Protein AF-A0A4Q3FPB6-F1 (afdb_monomer_lite)

Secondary structure (DSSP, 8-state):
-EE-S--HHHHS-SS-TTT-EEESSTTS-EEE--HHHHHHHHHHHHHHTPPPP--SSPPPTTSHHHHHHHHHHHHHHHHHHHHHHHHHHTT-HHHHHHHIIIIIHHHHHHHHHTT--EEEEEEESSTT-EEEEEEEEE-SS--TTS-SEEEE-TTSTTS-EEEEEETTTTEEEEEETTEEEEEEEEEEE-TT----PPP-PPPPPPPPPPPPPPPPPPP-

Structure (mmCIF, N/CA/C/O backbone):
data_AF-A0A4Q3FPB6-F1
#
_entry.id   AF-A0A4Q3FPB6-F1
#
loop_
_atom_site.group_PDB
_atom_site.id
_atom_site.type_symbol
_atom_site.label_atom_id
_atom_site.label_alt_id
_atom_site.label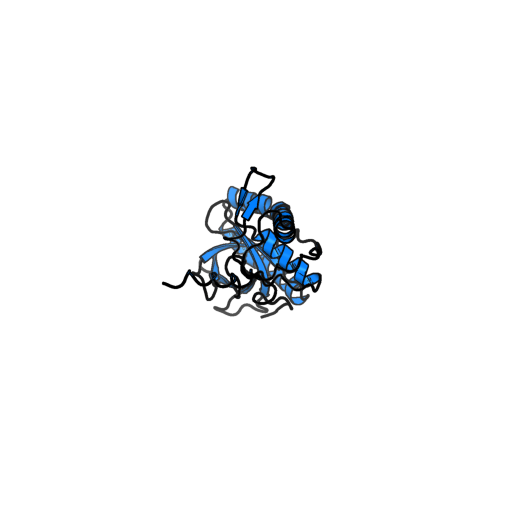_comp_id
_atom_site.label_asym_id
_atom_site.label_entity_id
_atom_site.label_seq_id
_atom_site.pdbx_PDB_ins_code
_atom_site.Cartn_x
_atom_site.Cartn_y
_atom_site.Cartn_z
_atom_site.occupancy
_atom_site.B_iso_or_equiv
_atom_site.auth_seq_id
_atom_site.auth_comp_id
_atom_site.auth_asym_id
_atom_site.auth_atom_id
_atom_site.pdbx_PDB_model_num
ATOM 1 N N . MET A 1 1 ? -11.396 -12.378 11.676 1.00 86.50 1 MET A N 1
ATOM 2 C CA . MET A 1 1 ? -11.387 -11.283 10.680 1.00 86.50 1 MET A CA 1
ATOM 3 C C . MET A 1 1 ? -12.032 -11.774 9.400 1.00 86.50 1 MET A C 1
ATOM 5 O O . MET A 1 1 ? -11.902 -12.952 9.095 1.00 86.50 1 MET A O 1
ATOM 9 N N . LEU A 1 2 ? -12.713 -10.891 8.674 1.00 94.19 2 LEU A N 1
ATOM 10 C CA . LEU A 1 2 ? -13.095 -11.119 7.281 1.00 94.19 2 LEU A CA 1
ATOM 11 C C . LEU A 1 2 ? -11.846 -10.925 6.426 1.00 94.19 2 LEU A C 1
ATOM 13 O O . LEU A 1 2 ? -11.091 -9.989 6.682 1.00 94.19 2 LEU A O 1
ATOM 17 N N . ARG A 1 3 ? -11.616 -11.792 5.443 1.00 96.75 3 ARG A N 1
ATOM 18 C CA . ARG A 1 3 ? -10.377 -11.809 4.664 1.00 96.75 3 ARG A CA 1
ATOM 19 C C . ARG A 1 3 ? -10.669 -12.082 3.196 1.00 96.75 3 ARG A C 1
ATOM 21 O O . ARG A 1 3 ? -11.595 -12.819 2.872 1.00 96.75 3 ARG A O 1
ATOM 28 N N . THR A 1 4 ? -9.850 -11.496 2.337 1.00 97.81 4 THR A N 1
ATOM 29 C CA . THR A 1 4 ? -9.814 -11.788 0.904 1.00 97.81 4 THR A CA 1
ATOM 30 C C . THR A 1 4 ? -8.853 -12.935 0.579 1.00 97.81 4 THR A C 1
ATOM 32 O O . THR A 1 4 ? -8.097 -13.408 1.422 1.00 97.81 4 THR A O 1
ATOM 35 N N . THR A 1 5 ? -8.819 -13.358 -0.677 1.00 97.31 5 THR A N 1
ATOM 36 C CA . THR A 1 5 ? -7.824 -14.302 -1.191 1.00 97.31 5 THR A CA 1
ATOM 37 C C . THR A 1 5 ? -6.449 -13.672 -1.416 1.00 97.31 5 THR A C 1
ATOM 39 O O . THR A 1 5 ? -5.532 -14.389 -1.798 1.00 97.31 5 THR A O 1
ATOM 42 N N . PHE A 1 6 ? -6.288 -12.355 -1.231 1.00 97.69 6 PHE A N 1
ATOM 43 C CA . PHE A 1 6 ? -4.992 -11.695 -1.369 1.00 97.69 6 PHE A CA 1
ATOM 44 C C . PHE A 1 6 ? -4.115 -11.952 -0.140 1.00 97.69 6 PHE A C 1
ATOM 46 O O . PHE A 1 6 ? -4.484 -11.588 0.978 1.00 97.69 6 PHE A O 1
ATOM 53 N N . MET A 1 7 ? -2.937 -12.537 -0.349 1.00 95.62 7 MET A N 1
ATOM 54 C CA . MET A 1 7 ? -1.973 -12.845 0.711 1.00 95.62 7 MET A CA 1
ATOM 55 C C . MET A 1 7 ? -0.733 -11.944 0.606 1.00 95.62 7 MET A C 1
ATOM 57 O O . MET A 1 7 ? 0.076 -12.173 -0.295 1.00 95.62 7 MET A O 1
ATOM 61 N N . PRO A 1 8 ? -0.530 -10.967 1.518 1.00 95.19 8 PRO A N 1
ATOM 62 C CA . PRO A 1 8 ? 0.595 -10.029 1.457 1.00 95.19 8 PRO A CA 1
ATOM 63 C C . PRO A 1 8 ? 1.976 -10.670 1.255 1.00 95.19 8 PRO A C 1
ATOM 65 O O . PRO A 1 8 ? 2.657 -10.256 0.319 1.00 95.19 8 PRO A O 1
ATOM 68 N N . PRO A 1 9 ? 2.371 -11.727 1.996 1.00 94.06 9 PRO A N 1
ATOM 69 C CA . PRO A 1 9 ? 3.711 -12.303 1.849 1.00 94.06 9 PRO A CA 1
ATOM 70 C C . PRO A 1 9 ? 3.944 -13.057 0.530 1.00 94.06 9 PRO A C 1
ATOM 72 O O . PRO A 1 9 ? 5.074 -13.424 0.234 1.00 94.06 9 PRO A O 1
ATOM 75 N N . ILE A 1 10 ? 2.884 -13.347 -0.235 1.00 94.75 10 ILE A N 1
ATOM 76 C CA . ILE A 1 10 ? 2.948 -14.148 -1.473 1.00 94.75 10 ILE A CA 1
ATOM 77 C C . ILE A 1 10 ? 2.646 -13.295 -2.710 1.00 94.75 10 ILE A C 1
ATOM 79 O O . ILE A 1 10 ? 3.171 -13.553 -3.788 1.00 94.75 10 ILE A O 1
ATOM 83 N N . GLN A 1 11 ? 1.736 -12.330 -2.579 1.00 96.44 11 GLN A N 1
ATOM 84 C CA . GLN A 1 11 ? 1.189 -11.548 -3.690 1.00 96.44 11 GLN A CA 1
ATOM 85 C C . GLN A 1 11 ? 1.539 -10.060 -3.604 1.00 96.44 11 GLN A C 1
ATOM 87 O O . GLN A 1 11 ? 1.125 -9.301 -4.478 1.00 96.44 11 GLN A O 1
ATOM 92 N N . GLY A 1 12 ? 2.264 -9.637 -2.565 1.00 97.06 12 GLY A N 1
ATOM 93 C CA . GLY A 1 12 ? 2.947 -8.348 -2.498 1.00 97.06 12 GLY A CA 1
ATOM 94 C C . GLY A 1 12 ? 4.363 -8.437 -3.074 1.00 97.06 12 GLY A C 1
ATOM 95 O O . GLY A 1 12 ? 4.915 -9.526 -3.202 1.00 97.06 12 GLY A O 1
ATOM 96 N N . TYR A 1 13 ? 4.935 -7.296 -3.464 1.00 97.44 13 TYR A N 1
ATOM 97 C CA . TYR A 1 13 ? 6.328 -7.252 -3.918 1.00 97.44 13 TYR A CA 1
ATOM 98 C C . TYR A 1 13 ? 7.294 -7.580 -2.775 1.00 97.44 13 TYR A C 1
ATOM 100 O O . TYR A 1 13 ? 7.027 -7.246 -1.619 1.00 97.44 13 TYR A O 1
ATOM 108 N N . HIS A 1 14 ? 8.421 -8.196 -3.133 1.00 96.25 14 HIS A N 1
ATOM 109 C CA . HIS A 1 14 ? 9.452 -8.675 -2.208 1.00 96.25 14 HIS A CA 1
ATOM 110 C C . HIS A 1 14 ? 10.639 -7.708 -2.048 1.00 96.25 14 HIS A C 1
ATOM 112 O O . HIS A 1 14 ? 11.621 -8.065 -1.404 1.00 96.25 14 HIS A O 1
ATOM 118 N N . PHE A 1 15 ? 10.543 -6.511 -2.632 1.00 96.12 15 PHE A N 1
ATOM 119 C CA . PHE A 1 15 ? 11.492 -5.407 -2.488 1.00 96.12 15 PHE A CA 1
ATOM 120 C C . PHE A 1 15 ? 10.817 -4.220 -1.799 1.00 96.12 15 PHE A C 1
ATOM 122 O O . PHE A 1 15 ? 9.600 -4.037 -1.931 1.00 96.12 15 PHE A O 1
ATOM 129 N N . SER A 1 16 ? 11.605 -3.391 -1.112 1.00 95.62 16 SER A N 1
ATOM 130 C CA . SER A 1 16 ? 11.078 -2.240 -0.387 1.00 95.62 16 SER A CA 1
ATOM 131 C C . SER A 1 16 ? 10.685 -1.099 -1.321 1.00 95.62 16 SER A C 1
ATOM 133 O O . SER A 1 16 ? 11.344 -0.790 -2.318 1.00 95.62 16 SER A O 1
ATOM 135 N N . ASN A 1 17 ? 9.627 -0.387 -0.951 1.00 96.69 17 ASN A N 1
ATOM 136 C CA . ASN A 1 17 ? 9.222 0.859 -1.592 1.00 96.69 17 ASN A CA 1
ATOM 137 C C . ASN A 1 17 ? 10.306 1.952 -1.536 1.00 96.69 17 ASN A C 1
ATOM 139 O O . ASN A 1 17 ? 10.331 2.820 -2.410 1.00 96.69 17 ASN A O 1
ATOM 143 N N . SER A 1 18 ? 11.195 1.909 -0.546 1.00 94.75 18 SER A N 1
ATOM 144 C CA . SER A 1 18 ? 12.312 2.857 -0.451 1.00 94.75 18 SER A CA 1
ATOM 145 C C . SER A 1 18 ? 13.390 2.597 -1.510 1.00 94.75 18 SER A C 1
ATOM 147 O O . SER A 1 18 ? 14.084 3.526 -1.904 1.00 94.75 18 SER A O 1
ATOM 149 N N . ASP A 1 19 ? 13.494 1.366 -2.020 1.00 96.00 19 ASP A N 1
ATOM 150 C CA . ASP A 1 19 ? 14.573 0.969 -2.933 1.00 96.00 19 ASP A CA 1
ATOM 151 C C . ASP A 1 19 ? 14.192 1.142 -4.410 1.00 96.00 19 ASP A C 1
ATOM 153 O O . ASP A 1 19 ? 15.057 1.260 -5.286 1.00 96.00 19 ASP A O 1
ATOM 157 N N . ILE A 1 20 ? 12.890 1.167 -4.721 1.00 97.38 20 ILE A N 1
ATOM 158 C CA . ILE A 1 20 ? 12.421 1.338 -6.096 1.00 97.38 20 ILE A CA 1
ATOM 159 C C . ILE A 1 20 ? 12.524 2.798 -6.552 1.00 97.38 20 ILE A C 1
ATOM 161 O O . ILE A 1 20 ? 11.916 3.716 -5.997 1.00 97.38 20 ILE A O 1
ATOM 165 N N . LYS A 1 21 ? 13.260 2.988 -7.648 1.00 97.38 21 LYS A N 1
ATOM 166 C CA . LYS A 1 21 ? 13.528 4.291 -8.262 1.00 97.38 21 LYS A CA 1
ATOM 167 C C . LYS A 1 21 ? 12.641 4.544 -9.473 1.00 97.38 21 LYS A C 1
ATOM 169 O O . LYS A 1 21 ? 12.185 3.613 -10.138 1.00 97.38 21 LYS A O 1
ATOM 174 N N . TRP A 1 22 ? 12.437 5.810 -9.806 1.00 96.06 22 TRP A N 1
ATOM 175 C CA . TRP A 1 22 ? 11.772 6.237 -11.032 1.00 96.06 22 TRP A CA 1
ATOM 176 C C . TRP A 1 22 ? 12.496 7.410 -11.677 1.00 96.06 22 TRP A C 1
ATOM 178 O O . TRP A 1 22 ? 13.193 8.174 -11.015 1.00 96.06 22 TRP A O 1
ATOM 188 N N . GLU A 1 23 ? 12.289 7.556 -12.981 1.00 94.81 23 GLU A N 1
ATOM 189 C CA . GLU A 1 23 ? 12.823 8.648 -13.785 1.00 94.81 23 GLU A CA 1
ATOM 190 C C . GLU A 1 23 ? 11.831 8.963 -14.911 1.00 94.81 23 GLU A C 1
ATOM 192 O O . GLU A 1 23 ? 11.361 8.057 -15.605 1.00 94.81 23 GLU A O 1
ATOM 197 N N . LEU A 1 24 ? 11.513 10.243 -15.114 1.00 90.25 24 LEU A N 1
ATOM 198 C CA . LEU A 1 24 ? 10.525 10.662 -16.113 1.00 90.25 24 LEU A CA 1
ATOM 199 C C . LEU A 1 24 ? 11.029 10.456 -17.557 1.00 90.25 24 LEU A C 1
ATOM 201 O O . LEU A 1 24 ? 10.345 9.886 -18.405 1.00 90.25 24 LEU A O 1
ATOM 205 N N . HIS A 1 25 ? 12.259 10.878 -17.840 1.00 89.25 25 HIS A N 1
ATOM 206 C CA . HIS A 1 25 ? 12.967 10.719 -19.118 1.00 89.25 25 HIS A CA 1
ATOM 207 C C . HIS A 1 25 ? 14.476 10.617 -18.849 1.00 89.25 25 HIS A C 1
ATOM 209 O O . HIS A 1 25 ? 14.874 11.007 -17.759 1.00 89.25 25 HIS A O 1
ATOM 215 N N . PRO A 1 26 ? 15.311 10.110 -19.776 1.00 91.00 26 PRO A N 1
ATOM 216 C CA . PRO A 1 26 ? 16.736 9.936 -19.502 1.00 91.00 26 PRO A CA 1
ATOM 217 C C . PRO A 1 26 ? 17.385 11.273 -19.123 1.00 91.00 26 PRO A C 1
ATOM 219 O O . PRO A 1 26 ? 17.197 12.266 -19.832 1.00 91.00 26 PRO A O 1
ATOM 222 N N . GLY A 1 27 ? 18.083 11.306 -17.988 1.00 90.25 27 GLY A N 1
ATOM 223 C CA . GLY A 1 27 ? 18.678 12.509 -17.397 1.00 90.25 27 GLY A CA 1
ATOM 224 C C . GLY A 1 27 ? 17.670 13.479 -16.768 1.00 90.25 27 GLY A C 1
ATOM 225 O O . GLY A 1 27 ? 18.011 14.629 -16.503 1.00 90.25 27 GLY A O 1
ATOM 226 N N . GLY A 1 28 ? 16.419 13.059 -16.587 1.00 92.19 28 GLY A N 1
ATOM 227 C CA . GLY A 1 28 ? 15.322 13.902 -16.122 1.00 92.19 28 GLY A CA 1
ATOM 228 C C . GLY A 1 28 ? 15.087 13.868 -14.612 1.00 92.19 28 GLY A C 1
ATOM 229 O O . GLY A 1 28 ? 15.874 13.298 -13.847 1.00 92.19 28 GLY A O 1
ATOM 230 N N . PRO A 1 29 ? 13.960 14.458 -14.164 1.00 95.25 29 PRO A N 1
ATOM 231 C CA . PRO A 1 29 ? 13.500 14.322 -12.791 1.00 95.25 29 PRO A CA 1
ATOM 232 C C . PRO A 1 29 ? 13.390 12.851 -12.394 1.00 95.25 29 PRO A C 1
ATOM 234 O O . PRO A 1 29 ? 12.814 12.037 -13.127 1.00 95.25 29 PRO A O 1
ATOM 237 N N . HIS A 1 30 ? 13.927 12.544 -11.221 1.00 95.56 30 HIS A N 1
ATOM 238 C CA . HIS A 1 30 ? 13.970 11.208 -10.653 1.00 95.56 30 HIS A CA 1
ATOM 239 C C . HIS A 1 30 ? 13.616 11.244 -9.169 1.00 95.56 30 HIS A C 1
ATOM 241 O O . HIS A 1 30 ? 13.611 12.299 -8.531 1.00 95.56 30 HIS A O 1
ATOM 247 N N . GLY A 1 31 ? 13.320 10.074 -8.623 1.00 95.00 31 GLY A N 1
ATOM 248 C CA . GLY A 1 31 ? 13.041 9.906 -7.209 1.00 95.00 31 GLY A CA 1
ATOM 249 C C . GLY A 1 31 ? 12.805 8.449 -6.849 1.00 95.00 31 GLY A C 1
ATOM 250 O O . GLY A 1 31 ? 13.084 7.539 -7.628 1.00 95.00 31 GLY A O 1
ATOM 251 N N . GLU A 1 32 ? 12.257 8.255 -5.660 1.00 96.69 32 GLU A N 1
ATOM 252 C CA . GLU A 1 32 ? 11.967 6.952 -5.057 1.00 96.69 32 GLU A CA 1
ATOM 253 C C . GLU A 1 32 ? 10.508 6.919 -4.574 1.00 96.69 32 GLU A C 1
ATOM 255 O O . GLU A 1 32 ? 9.757 7.878 -4.793 1.00 96.69 32 GLU A O 1
ATOM 260 N N . ASN A 1 33 ? 10.114 5.843 -3.891 1.00 96.06 33 ASN A N 1
ATOM 261 C CA . ASN A 1 33 ? 8.830 5.693 -3.202 1.00 96.06 33 ASN A CA 1
ATOM 262 C C . ASN A 1 33 ? 7.603 5.548 -4.121 1.00 96.06 33 ASN A C 1
ATOM 264 O O . ASN A 1 33 ? 6.708 6.399 -4.149 1.00 96.06 33 ASN A O 1
ATOM 268 N N . LEU A 1 34 ? 7.517 4.418 -4.827 1.00 97.69 34 LEU A N 1
ATOM 269 C CA . LEU A 1 34 ? 6.376 4.049 -5.674 1.00 97.69 34 LEU A CA 1
ATOM 270 C C . LEU A 1 34 ? 5.263 3.247 -4.960 1.00 97.69 34 LEU A C 1
ATOM 272 O O . LEU A 1 34 ? 4.672 2.342 -5.552 1.00 97.69 34 LEU A O 1
ATOM 276 N N . CYS A 1 35 ? 4.921 3.583 -3.713 1.00 97.88 35 CYS A N 1
ATOM 277 C CA . CYS A 1 35 ? 3.986 2.809 -2.883 1.00 97.88 35 CYS A CA 1
ATOM 278 C C . CYS A 1 35 ? 2.601 2.612 -3.525 1.00 97.88 35 CYS A C 1
ATOM 280 O O . CYS A 1 35 ? 2.041 1.517 -3.486 1.00 97.88 35 CYS A O 1
ATOM 282 N N . GLY A 1 36 ? 2.050 3.654 -4.156 1.00 98.00 36 GLY A N 1
ATOM 283 C CA . GLY A 1 36 ? 0.763 3.588 -4.854 1.00 98.00 36 GLY A CA 1
ATOM 284 C C . GLY A 1 36 ? 0.842 2.711 -6.097 1.00 98.00 36 GLY A C 1
ATOM 285 O O . GLY A 1 36 ? -0.064 1.923 -6.365 1.00 98.00 36 GLY A O 1
ATOM 286 N N . GLY A 1 37 ? 1.964 2.786 -6.809 1.00 98.25 37 GLY A N 1
ATOM 287 C CA . GLY A 1 37 ? 2.271 1.943 -7.950 1.00 98.25 37 GLY A CA 1
ATOM 288 C C . GLY A 1 37 ? 2.392 0.476 -7.574 1.00 98.25 37 GLY A C 1
ATOM 289 O O . GLY A 1 37 ? 1.805 -0.373 -8.242 1.00 98.25 37 GLY A O 1
ATOM 290 N N . MET A 1 38 ? 3.097 0.181 -6.481 1.00 98.62 38 MET A N 1
ATOM 291 C CA . MET A 1 38 ? 3.275 -1.175 -5.963 1.00 98.62 38 MET A CA 1
ATOM 292 C C . MET A 1 38 ? 1.941 -1.774 -5.516 1.00 98.62 38 MET A C 1
ATOM 294 O O . MET A 1 38 ? 1.624 -2.891 -5.912 1.00 98.62 38 MET A O 1
ATOM 298 N N . VAL A 1 39 ? 1.114 -1.019 -4.782 1.00 98.62 39 VAL A N 1
ATOM 299 C CA . VAL A 1 39 ? -0.233 -1.453 -4.366 1.00 98.62 39 VAL A CA 1
ATOM 300 C C . VAL A 1 39 ? -1.134 -1.742 -5.565 1.00 98.62 39 VAL A C 1
ATOM 302 O O . VAL A 1 39 ? -1.745 -2.808 -5.638 1.00 98.62 39 VAL A O 1
ATOM 305 N N . TYR A 1 40 ? -1.218 -0.814 -6.520 1.00 98.62 40 TYR A N 1
ATOM 306 C CA . TYR A 1 40 ? -2.062 -0.984 -7.702 1.00 98.62 40 TYR A CA 1
ATOM 307 C C . TYR A 1 40 ? -1.582 -2.145 -8.569 1.00 98.62 40 TYR A C 1
ATOM 309 O O . TYR A 1 40 ? -2.400 -2.940 -9.021 1.00 98.62 40 TYR A O 1
ATOM 317 N N . SER A 1 41 ? -0.272 -2.262 -8.779 1.00 98.25 41 SER A N 1
ATOM 318 C CA . SER A 1 41 ? 0.306 -3.329 -9.587 1.00 98.25 41 SER A CA 1
ATOM 319 C C . SER A 1 41 ? 0.139 -4.701 -8.926 1.00 98.25 41 SER A C 1
ATOM 321 O O . SER A 1 41 ? -0.300 -5.634 -9.591 1.00 98.25 41 SER A O 1
ATOM 323 N N . ALA A 1 42 ? 0.373 -4.835 -7.616 1.00 98.19 42 ALA A N 1
ATOM 324 C CA . ALA A 1 42 ? 0.105 -6.081 -6.890 1.00 98.19 42 ALA A CA 1
ATOM 325 C C . ALA A 1 42 ? -1.369 -6.509 -7.017 1.00 98.19 42 ALA A C 1
ATOM 327 O O . ALA A 1 42 ? -1.680 -7.684 -7.227 1.00 98.19 42 ALA A O 1
ATOM 328 N N . LEU A 1 43 ? -2.288 -5.540 -6.975 1.00 98.12 43 LEU A N 1
ATOM 329 C CA . LEU A 1 43 ? -3.710 -5.788 -7.188 1.00 98.12 43 LEU A CA 1
ATOM 330 C C . LEU A 1 43 ? -4.035 -6.167 -8.646 1.00 98.12 43 LEU A C 1
ATOM 332 O O . LEU A 1 43 ? -4.872 -7.040 -8.880 1.00 98.12 43 LEU A O 1
ATOM 336 N N . ASP A 1 44 ? -3.338 -5.578 -9.623 1.00 98.31 44 ASP A N 1
ATOM 337 C CA . ASP A 1 44 ? -3.437 -5.959 -11.035 1.00 98.31 44 ASP A CA 1
ATOM 338 C C . ASP A 1 44 ? -3.003 -7.419 -11.253 1.00 98.31 44 ASP A C 1
ATOM 340 O O . ASP A 1 44 ? -3.705 -8.169 -11.932 1.00 98.31 44 ASP A O 1
ATOM 344 N N . HIS A 1 45 ? -1.903 -7.853 -10.627 1.00 97.38 45 HIS A N 1
ATOM 345 C CA . HIS A 1 45 ? -1.458 -9.253 -10.622 1.00 97.38 45 HIS A CA 1
ATOM 346 C C . HIS A 1 45 ? -2.504 -10.184 -10.005 1.00 97.38 45 HIS A C 1
ATOM 348 O O . HIS A 1 45 ? -2.861 -11.202 -10.606 1.00 97.38 45 HIS A O 1
ATOM 354 N N . HIS A 1 46 ? -3.039 -9.810 -8.840 1.00 97.44 46 HIS A N 1
ATOM 355 C CA . HIS A 1 46 ? -4.055 -10.585 -8.135 1.00 97.44 46 HIS A CA 1
ATOM 356 C C . HIS A 1 46 ? -5.296 -10.833 -9.000 1.00 97.44 46 HIS A C 1
ATOM 358 O O . HIS A 1 46 ? -5.686 -11.982 -9.213 1.00 97.44 46 HIS A O 1
ATOM 364 N N . TYR A 1 47 ? -5.891 -9.773 -9.554 1.00 97.44 47 TYR A N 1
ATOM 365 C CA . TYR A 1 47 ? -7.103 -9.900 -10.364 1.00 97.44 47 TYR A CA 1
ATOM 366 C C . TYR A 1 47 ? -6.849 -10.516 -11.742 1.00 97.44 47 TYR A C 1
ATOM 368 O O . TYR A 1 47 ? -7.717 -11.219 -12.258 1.00 97.44 47 TYR A O 1
ATOM 376 N N . ALA A 1 48 ? -5.664 -10.320 -12.326 1.00 96.75 48 ALA A N 1
ATOM 377 C CA . ALA A 1 48 ? -5.272 -10.996 -13.562 1.00 96.75 48 ALA A CA 1
ATOM 378 C C . ALA A 1 48 ? -4.891 -12.473 -13.351 1.00 96.75 48 ALA A C 1
ATOM 380 O O . ALA A 1 48 ? -4.642 -13.175 -14.331 1.00 96.75 48 ALA A O 1
ATOM 381 N N . ARG A 1 49 ? -4.832 -12.951 -12.096 1.00 94.75 49 ARG A N 1
ATOM 382 C CA . ARG A 1 49 ? -4.321 -14.280 -11.719 1.00 94.75 49 ARG A CA 1
ATOM 383 C C . ARG A 1 49 ? -2.923 -14.552 -12.284 1.00 94.75 49 ARG A C 1
ATOM 385 O O . ARG A 1 49 ? -2.604 -15.678 -12.659 1.00 94.75 49 ARG A O 1
ATOM 392 N N . LYS A 1 50 ? -2.092 -13.511 -12.348 1.00 94.38 50 LYS A N 1
ATOM 393 C CA . LYS A 1 50 ? -0.685 -13.607 -12.742 1.00 94.38 50 LYS A CA 1
ATOM 394 C C . LYS A 1 50 ? 0.185 -13.593 -11.483 1.00 94.38 50 LYS A C 1
ATOM 396 O O . LYS A 1 50 ? -0.095 -12.806 -10.578 1.00 94.38 50 LYS A O 1
ATOM 401 N N . PRO A 1 51 ? 1.236 -14.426 -11.399 1.00 93.25 51 PRO A N 1
ATOM 402 C CA . PRO A 1 51 ? 2.157 -14.379 -10.269 1.00 93.25 51 PRO A CA 1
ATOM 403 C C . PRO A 1 51 ? 2.827 -13.006 -10.206 1.00 93.25 51 PRO A C 1
ATOM 405 O O . PRO A 1 51 ? 3.114 -12.414 -11.248 1.00 93.25 51 PRO A O 1
ATOM 408 N N . ILE A 1 52 ? 3.058 -12.502 -8.996 1.00 94.69 52 ILE A N 1
ATOM 409 C CA . ILE A 1 52 ? 3.893 -11.318 -8.805 1.00 94.69 52 ILE A CA 1
ATOM 410 C C . ILE A 1 52 ? 5.368 -11.695 -9.045 1.00 94.69 52 ILE A C 1
ATOM 412 O O . ILE A 1 52 ? 5.739 -12.848 -8.790 1.00 94.69 52 ILE A O 1
ATOM 416 N N . PRO A 1 53 ? 6.208 -10.789 -9.579 1.00 92.88 53 PRO A N 1
ATOM 417 C CA . PRO A 1 53 ? 7.647 -11.015 -9.670 1.00 92.88 53 PRO A CA 1
ATOM 418 C C . PRO A 1 53 ? 8.236 -11.376 -8.304 1.00 92.88 53 PRO A C 1
ATOM 420 O O . PRO A 1 53 ? 7.886 -10.764 -7.297 1.00 92.88 53 PRO A O 1
ATOM 423 N N . LYS A 1 54 ? 9.098 -12.398 -8.284 1.00 91.38 54 LYS A N 1
ATOM 424 C CA . LYS A 1 54 ? 9.674 -12.963 -7.052 1.00 91.38 54 LYS A CA 1
ATOM 425 C C . LYS A 1 54 ? 10.992 -12.309 -6.643 1.00 91.38 54 LYS A C 1
ATOM 427 O O . LYS A 1 54 ? 11.513 -12.627 -5.580 1.00 91.38 54 LYS A O 1
ATOM 432 N N . ASP A 1 55 ? 11.540 -11.459 -7.503 1.00 91.81 55 ASP A N 1
ATOM 433 C CA . ASP A 1 55 ? 12.798 -10.767 -7.269 1.00 91.81 55 ASP A CA 1
ATOM 434 C C . ASP A 1 55 ? 12.683 -9.862 -6.035 1.00 91.81 55 ASP A C 1
ATOM 436 O O . ASP A 1 55 ? 11.723 -9.100 -5.889 1.00 91.81 55 ASP A O 1
ATOM 440 N N . SER A 1 56 ? 13.662 -9.973 -5.138 1.00 94.06 56 SER A N 1
ATOM 441 C CA . SER A 1 56 ? 13.814 -9.098 -3.972 1.00 94.06 56 SER A CA 1
ATOM 442 C C . SER A 1 56 ? 14.563 -7.808 -4.298 1.00 94.06 56 SER A C 1
ATOM 444 O O . SER A 1 56 ? 14.581 -6.896 -3.479 1.00 94.06 56 SER A O 1
ATOM 446 N N . ASP A 1 57 ? 15.171 -7.728 -5.483 1.00 94.69 57 ASP A N 1
ATOM 447 C CA . ASP A 1 57 ? 15.757 -6.497 -5.998 1.00 94.69 57 ASP A CA 1
ATOM 448 C C . ASP A 1 57 ? 14.689 -5.703 -6.763 1.00 94.69 57 ASP A C 1
ATOM 450 O O . ASP A 1 57 ? 13.935 -6.277 -7.562 1.00 94.69 57 ASP A O 1
ATOM 454 N N . PRO A 1 58 ? 14.605 -4.376 -6.567 1.00 95.50 58 PRO A N 1
ATOM 455 C CA . PRO A 1 58 ? 13.671 -3.559 -7.319 1.00 95.50 58 PRO A CA 1
ATOM 456 C C . PRO A 1 58 ? 14.032 -3.569 -8.812 1.00 95.50 58 PRO A C 1
ATOM 458 O O . PRO A 1 58 ? 15.211 -3.561 -9.183 1.00 95.50 58 PRO A O 1
ATOM 461 N N . PRO A 1 59 ? 13.033 -3.520 -9.711 1.00 95.00 59 PRO A N 1
ATOM 462 C CA . PRO A 1 59 ? 13.294 -3.503 -11.140 1.00 95.00 59 PRO A CA 1
ATOM 463 C C . PRO A 1 59 ? 14.089 -2.249 -11.529 1.00 95.00 59 PRO A C 1
ATOM 465 O O . PRO A 1 59 ? 13.688 -1.140 -11.145 1.00 95.00 59 PRO A O 1
ATOM 468 N N . PRO A 1 60 ? 15.145 -2.382 -12.356 1.00 94.75 60 PRO A N 1
ATOM 469 C CA . PRO A 1 60 ? 15.883 -1.233 -12.855 1.00 94.75 60 PRO A CA 1
ATOM 470 C C . PRO A 1 60 ? 14.954 -0.225 -13.533 1.00 94.75 60 PRO A C 1
ATOM 472 O O . PRO A 1 60 ? 13.952 -0.594 -14.163 1.00 94.75 60 PRO A O 1
ATOM 475 N N . VAL A 1 61 ? 15.289 1.057 -13.405 1.00 95.12 61 VAL A N 1
ATOM 476 C CA . VAL A 1 61 ? 14.472 2.150 -13.939 1.00 95.12 61 VAL A CA 1
ATOM 477 C C . VAL A 1 61 ? 14.236 1.947 -15.438 1.00 95.12 61 VAL A C 1
ATOM 479 O O . VAL A 1 61 ? 15.120 1.500 -16.167 1.00 95.12 61 VAL A O 1
ATOM 482 N N . ARG A 1 62 ? 13.023 2.262 -15.904 1.00 89.56 62 ARG A N 1
ATOM 483 C CA . ARG A 1 62 ? 12.578 2.124 -17.309 1.00 89.56 62 ARG A CA 1
ATOM 484 C C . ARG A 1 62 ? 12.445 0.690 -17.840 1.00 89.56 62 ARG A C 1
ATOM 486 O O . ARG A 1 62 ? 12.024 0.527 -18.984 1.00 89.56 62 ARG A O 1
ATOM 493 N N . THR A 1 63 ? 12.734 -0.349 -17.055 1.00 93.00 63 THR A N 1
ATOM 494 C CA . THR A 1 63 ? 12.338 -1.720 -17.431 1.00 93.00 63 THR A CA 1
ATOM 495 C C . THR A 1 63 ? 10.809 -1.843 -17.495 1.00 93.00 63 THR A C 1
ATOM 497 O O . THR A 1 63 ? 10.109 -1.045 -16.863 1.00 93.00 63 THR A O 1
ATOM 500 N N . PRO A 1 64 ? 10.242 -2.837 -18.208 1.00 94.31 64 PRO A N 1
ATOM 501 C CA . PRO A 1 64 ? 8.789 -2.986 -18.311 1.00 94.31 64 PRO A CA 1
ATOM 502 C C . PRO A 1 64 ? 8.064 -3.052 -16.956 1.00 94.31 64 PRO A C 1
ATOM 504 O O . PRO A 1 64 ? 7.001 -2.448 -16.808 1.00 94.31 64 PRO A O 1
ATOM 507 N N . LEU A 1 65 ? 8.649 -3.726 -15.956 1.00 95.12 65 LEU A N 1
ATOM 508 C CA . LEU A 1 65 ? 8.091 -3.797 -14.601 1.00 95.12 65 LEU A CA 1
ATOM 509 C C . LEU A 1 65 ? 8.136 -2.443 -13.895 1.00 95.12 65 LEU A C 1
ATOM 511 O O . LEU A 1 65 ? 7.109 -1.974 -13.405 1.00 95.12 65 LEU A O 1
ATOM 515 N N . ASN A 1 66 ? 9.290 -1.775 -13.911 1.00 96.31 66 ASN A N 1
ATOM 516 C CA . ASN A 1 66 ? 9.439 -0.444 -13.330 1.00 96.31 66 ASN A CA 1
ATOM 517 C C . ASN A 1 66 ? 8.473 0.571 -13.966 1.00 96.31 66 ASN A C 1
ATOM 519 O O . ASN A 1 66 ? 7.737 1.258 -13.260 1.00 96.31 66 ASN A O 1
ATOM 523 N N . ALA A 1 67 ? 8.411 0.614 -15.299 1.00 95.06 67 ALA A N 1
ATOM 524 C CA . ALA A 1 67 ? 7.533 1.511 -16.044 1.00 95.06 67 ALA A CA 1
ATOM 525 C C . ALA A 1 67 ? 6.049 1.233 -15.762 1.00 95.06 67 ALA A C 1
ATOM 527 O O . ALA A 1 67 ? 5.246 2.166 -15.656 1.00 95.06 67 ALA A O 1
ATOM 528 N N . HIS A 1 68 ? 5.676 -0.041 -15.604 1.00 96.81 68 HIS A N 1
ATOM 529 C CA . HIS A 1 68 ? 4.330 -0.415 -15.192 1.00 96.81 68 HIS A CA 1
ATOM 530 C C . HIS A 1 68 ? 4.026 0.116 -13.786 1.00 96.81 68 HIS A C 1
ATOM 532 O O . HIS A 1 68 ? 3.073 0.881 -13.642 1.00 96.81 68 HIS A O 1
ATOM 538 N N . ILE A 1 69 ? 4.853 -0.193 -12.780 1.00 97.88 69 ILE A N 1
ATOM 539 C CA . ILE A 1 69 ? 4.674 0.284 -11.397 1.00 97.88 69 ILE A CA 1
ATOM 540 C C . ILE A 1 69 ? 4.608 1.819 -11.355 1.00 97.88 69 ILE A C 1
ATOM 542 O O . ILE A 1 69 ? 3.690 2.379 -10.757 1.00 97.88 69 ILE A O 1
ATOM 546 N N . TYR A 1 70 ? 5.498 2.519 -12.061 1.00 97.44 70 TYR A N 1
ATOM 547 C CA . TYR A 1 70 ? 5.480 3.980 -12.156 1.00 97.44 70 TYR A CA 1
ATOM 548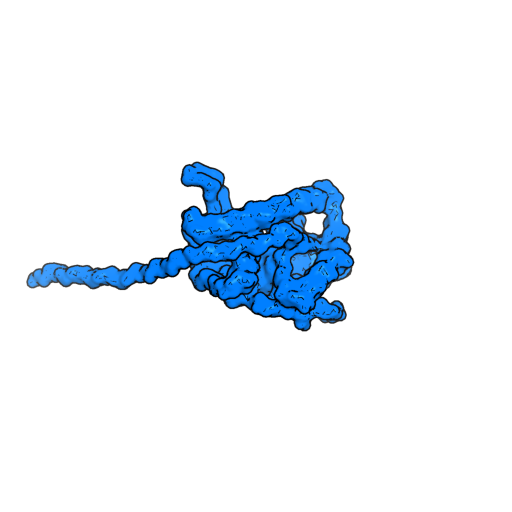 C C . TYR A 1 70 ? 4.181 4.519 -12.778 1.00 97.44 70 TYR A C 1
ATOM 550 O O . TYR A 1 70 ? 3.541 5.414 -12.228 1.00 97.44 70 TYR A O 1
ATOM 558 N N . SER A 1 71 ? 3.710 3.932 -13.884 1.00 96.50 71 SER A N 1
ATOM 559 C CA . SER A 1 71 ? 2.420 4.298 -14.491 1.00 96.50 71 SER A CA 1
ATOM 560 C C . SER A 1 71 ? 1.250 4.121 -13.512 1.00 96.50 71 SER A C 1
ATOM 562 O O . SER A 1 71 ? 0.301 4.916 -13.507 1.00 96.50 71 SER A O 1
ATOM 564 N N . ARG A 1 72 ? 1.312 3.094 -12.659 1.00 98.00 72 ARG A N 1
ATOM 565 C CA . ARG A 1 72 ? 0.324 2.859 -11.604 1.00 98.00 72 ARG A CA 1
ATOM 566 C C . ARG A 1 72 ? 0.438 3.868 -10.461 1.00 98.00 72 ARG A C 1
ATOM 568 O O . ARG A 1 72 ? -0.600 4.316 -9.984 1.00 98.00 72 ARG A O 1
ATOM 575 N N . GLN A 1 73 ? 1.644 4.319 -10.109 1.00 97.75 73 GLN A N 1
ATOM 576 C CA . GLN A 1 73 ? 1.853 5.402 -9.138 1.00 97.75 73 GLN A CA 1
ATOM 577 C C . GLN A 1 73 ? 1.141 6.682 -9.577 1.00 97.75 73 GLN A C 1
ATOM 579 O O . GLN A 1 73 ? 0.394 7.276 -8.801 1.00 97.75 73 GLN A O 1
ATOM 584 N N . VAL A 1 74 ? 1.332 7.080 -10.838 1.00 96.19 74 VAL A N 1
ATOM 585 C CA . VAL A 1 74 ? 0.676 8.265 -11.412 1.00 96.19 74 VAL A CA 1
ATOM 586 C C . VAL A 1 74 ? -0.848 8.120 -11.348 1.00 96.19 74 VAL A C 1
ATOM 588 O O . VAL A 1 74 ? -1.547 9.062 -10.978 1.00 96.19 74 VAL A O 1
ATOM 591 N N . SER A 1 75 ? -1.364 6.920 -11.637 1.00 96.81 75 SER A N 1
ATOM 592 C CA . SER A 1 75 ? -2.802 6.624 -11.564 1.00 96.81 75 SER A CA 1
ATOM 593 C C . SER A 1 75 ? -3.356 6.760 -10.139 1.00 96.81 75 SER A C 1
ATOM 595 O O . SER A 1 75 ? -4.411 7.363 -9.952 1.00 96.81 75 SER A O 1
ATOM 597 N N . ALA A 1 76 ? -2.653 6.238 -9.131 1.00 96.62 76 ALA A N 1
ATOM 598 C CA . ALA A 1 76 ? -3.064 6.347 -7.731 1.00 96.62 76 ALA A CA 1
ATOM 599 C C . ALA A 1 76 ? -3.048 7.814 -7.251 1.00 96.62 76 ALA A C 1
ATOM 601 O O . ALA A 1 76 ? -4.013 8.316 -6.670 1.00 96.62 76 ALA A O 1
ATOM 602 N N . HIS A 1 77 ? -1.988 8.556 -7.589 1.00 95.38 77 HIS A N 1
ATOM 603 C CA . HIS A 1 77 ? -1.830 9.963 -7.205 1.00 95.38 77 HIS A CA 1
ATOM 604 C C . HIS A 1 77 ? -2.855 10.912 -7.824 1.00 95.38 77 HIS A C 1
ATOM 606 O O . HIS A 1 77 ? -3.185 11.917 -7.191 1.00 95.38 77 HIS A O 1
ATOM 612 N N . ALA A 1 78 ? -3.411 10.585 -8.994 1.00 93.75 78 ALA A N 1
ATOM 613 C CA . ALA A 1 78 ? -4.473 11.379 -9.610 1.00 93.75 78 ALA A CA 1
ATOM 614 C C . ALA A 1 78 ? -5.699 11.561 -8.689 1.00 93.75 78 ALA A C 1
ATOM 616 O O . ALA A 1 78 ? -6.400 12.565 -8.794 1.00 93.75 78 ALA A O 1
ATOM 617 N N . TYR A 1 79 ? -5.940 10.626 -7.762 1.00 91.69 79 TYR A N 1
ATOM 618 C CA . TYR A 1 79 ? -7.021 10.713 -6.777 1.00 91.69 79 TYR A CA 1
ATOM 619 C C . TYR A 1 79 ? -6.545 11.119 -5.382 1.00 91.69 79 TYR A C 1
ATOM 621 O O . TYR A 1 79 ? -7.193 11.929 -4.712 1.00 91.69 79 TYR A O 1
ATOM 629 N N . THR A 1 80 ? -5.423 10.568 -4.921 1.00 92.69 80 THR A N 1
ATOM 630 C CA . THR A 1 80 ? -5.018 10.706 -3.517 1.00 92.69 80 THR A CA 1
ATOM 631 C C . THR A 1 80 ? -4.382 12.056 -3.200 1.00 92.69 80 THR A C 1
ATOM 633 O O . THR A 1 80 ? -4.662 12.604 -2.133 1.00 92.69 80 THR A O 1
ATOM 636 N N . VAL A 1 81 ? -3.619 12.655 -4.124 1.00 90.94 81 VAL A N 1
ATOM 637 C CA . VAL A 1 81 ? -2.952 13.950 -3.891 1.00 90.94 81 VAL A CA 1
ATOM 638 C C . VAL A 1 81 ? -3.961 15.086 -3.676 1.00 90.94 81 VAL A C 1
ATOM 640 O O . VAL A 1 81 ? -3.873 15.742 -2.635 1.00 90.94 81 VAL A O 1
ATOM 643 N N . PRO A 1 82 ? -4.974 15.311 -4.543 1.00 90.56 82 PRO A N 1
ATOM 644 C CA . PRO A 1 82 ? -5.973 16.355 -4.298 1.00 90.56 82 PRO A CA 1
ATOM 645 C C . PRO A 1 82 ? -6.715 16.175 -2.966 1.00 90.56 82 PRO A C 1
ATOM 647 O O . PRO A 1 82 ? -6.983 17.146 -2.252 1.00 90.56 82 PRO A O 1
ATOM 650 N N . ARG A 1 83 ? -7.017 14.923 -2.596 1.00 89.38 83 ARG A N 1
ATOM 651 C CA . ARG A 1 83 ? -7.704 14.603 -1.342 1.00 89.38 83 ARG A CA 1
ATOM 652 C C . ARG A 1 83 ? -6.822 14.876 -0.119 1.00 89.38 83 ARG A C 1
ATOM 654 O O . ARG A 1 83 ? -7.297 15.495 0.830 1.00 89.38 83 ARG A O 1
ATOM 661 N N . LEU A 1 84 ? -5.541 14.504 -0.166 1.00 88.94 84 LEU A N 1
ATOM 662 C CA . LEU A 1 84 ? -4.560 14.811 0.879 1.00 88.94 84 LEU A CA 1
ATOM 663 C C . LEU A 1 84 ? -4.366 16.323 1.062 1.00 88.94 84 LEU A C 1
ATOM 665 O O . LEU A 1 84 ? -4.333 16.798 2.201 1.00 88.94 84 LEU A O 1
ATOM 669 N N . MET A 1 85 ? -4.268 17.077 -0.038 1.00 86.81 85 MET A N 1
ATOM 670 C CA . MET A 1 85 ? -4.128 18.538 -0.001 1.00 86.81 85 MET A CA 1
ATOM 671 C C . MET A 1 85 ? -5.310 19.174 0.735 1.00 86.81 85 MET A C 1
ATOM 673 O O . MET A 1 85 ? -5.105 19.942 1.676 1.00 86.81 85 MET A O 1
ATOM 677 N N . ARG A 1 86 ? -6.544 18.776 0.389 1.00 84.31 86 ARG A N 1
ATOM 678 C CA . ARG A 1 86 ? -7.762 19.233 1.074 1.00 84.31 86 ARG A CA 1
ATOM 679 C C . ARG A 1 86 ? -7.707 18.926 2.572 1.00 84.31 86 ARG A C 1
ATOM 681 O O . ARG A 1 86 ? -7.905 19.815 3.390 1.00 84.31 86 ARG A O 1
ATOM 688 N N . SER A 1 87 ? -7.395 17.691 2.948 1.00 77.06 87 SER A N 1
ATOM 689 C CA . SER A 1 87 ? -7.343 17.285 4.356 1.00 77.06 87 SER A CA 1
ATOM 690 C C . SER A 1 87 ? -6.270 18.008 5.180 1.00 77.06 87 SER A C 1
ATOM 692 O O . SER A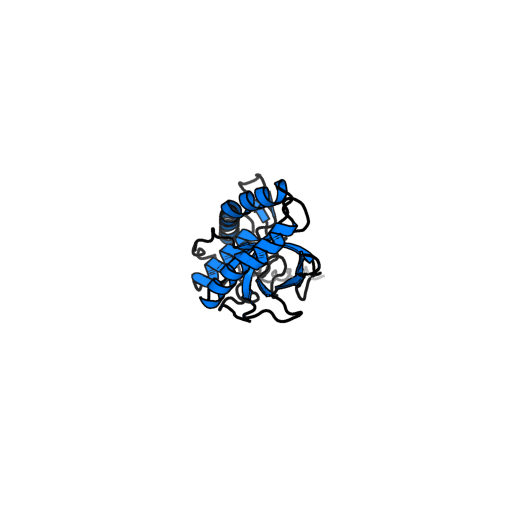 1 87 ? -6.458 18.202 6.381 1.00 77.06 87 SER A O 1
ATOM 694 N N . THR A 1 88 ? -5.158 18.402 4.554 1.00 76.31 88 THR A N 1
ATOM 695 C CA . THR A 1 88 ? -4.030 19.062 5.230 1.00 76.31 88 THR A CA 1
ATOM 696 C C . THR A 1 88 ? -4.279 20.561 5.414 1.00 76.31 88 THR A C 1
ATOM 698 O O . THR A 1 88 ? -4.073 21.073 6.510 1.00 76.31 88 THR A O 1
ATOM 701 N N . ILE A 1 89 ? -4.773 21.255 4.380 1.00 75.88 89 ILE A N 1
ATOM 702 C CA . ILE A 1 89 ? -4.985 22.716 4.397 1.00 75.88 89 ILE A CA 1
ATOM 703 C C . ILE A 1 89 ? -6.061 23.129 5.412 1.00 75.88 89 ILE A C 1
ATOM 705 O O . ILE A 1 89 ? -5.944 24.173 6.044 1.00 75.88 89 ILE A O 1
ATOM 709 N N . PHE A 1 90 ? -7.088 22.301 5.617 1.00 70.81 90 PHE A N 1
ATOM 710 C CA . PHE A 1 90 ? -8.176 22.608 6.552 1.00 70.81 90 PHE A CA 1
ATOM 711 C C . PHE A 1 90 ? -7.911 22.159 8.003 1.00 70.81 90 PHE A C 1
ATOM 713 O O . PHE A 1 90 ? -8.816 22.239 8.830 1.00 70.81 90 PHE A O 1
ATOM 720 N N . PHE A 1 91 ? -6.707 21.662 8.333 1.00 70.12 91 PHE A N 1
ATOM 721 C CA . PHE A 1 91 ? -6.327 21.189 9.681 1.00 70.12 91 PHE A CA 1
ATOM 722 C C . PHE A 1 91 ? -7.344 20.228 10.334 1.00 70.12 91 PHE A C 1
ATOM 724 O O . PHE A 1 91 ? -7.472 20.151 11.558 1.00 70.12 91 PHE A O 1
ATOM 731 N N . MET A 1 92 ? -8.060 19.442 9.524 1.00 74.06 92 MET A N 1
ATOM 732 C CA . MET A 1 92 ? -9.191 18.601 9.941 1.00 74.06 92 MET A CA 1
ATOM 733 C C . MET A 1 92 ? -8.753 17.295 10.631 1.00 74.06 92 MET A C 1
ATOM 735 O O . MET A 1 92 ? -9.312 16.228 10.398 1.00 74.06 92 MET A O 1
ATOM 739 N N . PHE A 1 93 ? -7.733 17.338 11.486 1.00 75.81 93 PHE A N 1
ATOM 740 C CA . PHE A 1 93 ? -7.046 16.140 11.977 1.00 75.81 93 PHE A CA 1
ATOM 741 C C . PHE A 1 93 ? -7.924 15.202 12.805 1.00 75.81 93 PHE A C 1
ATOM 743 O O . PHE A 1 93 ? -7.803 13.990 12.668 1.00 75.81 93 PHE A O 1
ATOM 750 N N . HIS A 1 94 ? -8.820 15.741 13.632 1.00 80.94 94 HIS A N 1
ATOM 751 C CA . HIS A 1 94 ? -9.785 14.916 14.360 1.00 80.94 94 HIS A CA 1
ATOM 752 C C . HIS A 1 94 ? -10.845 14.324 13.432 1.00 80.94 94 HIS A C 1
ATOM 754 O O . HIS A 1 94 ? -11.248 13.178 13.618 1.00 80.94 94 HIS A O 1
ATOM 760 N N . GLN A 1 95 ? -11.269 15.087 12.422 1.00 85.75 95 GLN A N 1
ATOM 761 C CA . GLN A 1 95 ? -12.252 14.616 11.455 1.00 85.75 95 GLN A CA 1
ATOM 762 C C . GLN A 1 95 ? -11.686 13.475 10.608 1.00 85.75 95 GLN A C 1
ATOM 764 O O . GLN A 1 95 ? -12.410 12.538 10.315 1.00 85.75 95 GLN A O 1
ATOM 769 N N . LEU A 1 96 ? -10.383 13.479 10.308 1.00 87.81 96 LEU A N 1
ATOM 770 C CA . LEU A 1 96 ? -9.732 12.365 9.614 1.00 87.81 96 LEU A CA 1
ATOM 771 C C . LEU A 1 96 ? -9.907 11.036 10.347 1.00 87.81 96 LEU A C 1
ATOM 773 O O . LEU A 1 96 ? -10.221 10.036 9.707 1.00 87.81 96 LEU A O 1
ATOM 777 N N . TYR A 1 97 ? -9.746 11.021 11.673 1.00 91.69 97 TYR A N 1
ATOM 778 C CA . TYR A 1 97 ? -10.005 9.822 12.467 1.00 91.69 97 TYR A CA 1
ATOM 779 C C . TYR A 1 97 ? -11.470 9.392 12.358 1.00 91.69 97 TYR A C 1
ATOM 781 O O . TYR A 1 97 ? -11.749 8.230 12.064 1.00 91.69 97 TYR A O 1
ATOM 789 N N . VAL A 1 98 ? -12.394 10.338 12.556 1.00 89.56 98 VAL A N 1
ATOM 790 C CA . VAL A 1 98 ? -13.841 10.084 12.518 1.00 89.56 98 VAL A CA 1
ATOM 791 C C . VAL A 1 98 ? -14.269 9.548 11.154 1.00 89.56 98 VAL A C 1
ATOM 793 O O . VAL A 1 98 ? -14.904 8.503 11.093 1.00 89.56 98 VAL A O 1
ATOM 796 N N . ASP A 1 99 ? -13.867 10.193 10.062 1.00 90.69 99 ASP A N 1
ATOM 797 C CA . ASP A 1 99 ? -14.198 9.775 8.699 1.00 90.69 99 ASP A CA 1
ATOM 798 C C . ASP A 1 99 ? -13.647 8.376 8.396 1.00 90.69 99 ASP A C 1
ATOM 800 O O . ASP A 1 99 ? -14.344 7.560 7.782 1.00 90.69 99 ASP A O 1
ATOM 804 N N . SER A 1 100 ? -12.432 8.074 8.876 1.00 92.06 100 SER A N 1
ATOM 805 C CA . SER A 1 100 ? -11.794 6.762 8.708 1.00 92.06 100 SER A CA 1
ATOM 806 C C . SER A 1 100 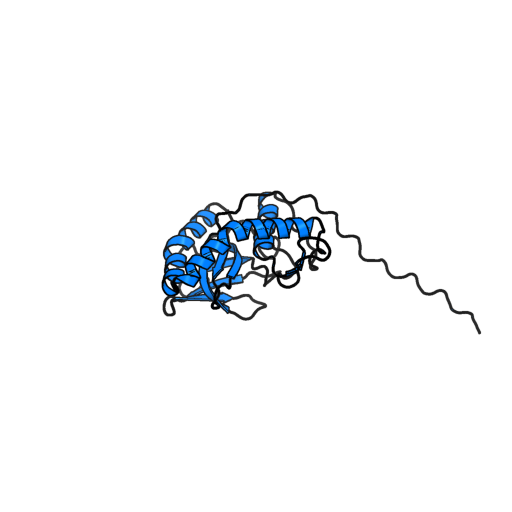? -12.638 5.645 9.323 1.00 92.06 100 SER A C 1
ATOM 808 O O . SER A 1 100 ? -12.913 4.645 8.662 1.00 92.06 100 SER A O 1
ATOM 810 N N . VAL A 1 101 ? -13.078 5.815 10.577 1.00 90.25 101 VAL A N 1
ATOM 811 C CA . VAL A 1 101 ? -13.854 4.786 11.293 1.00 90.25 101 VAL A CA 1
ATOM 812 C C . VAL A 1 101 ? -15.330 4.767 10.901 1.00 90.25 101 VAL A C 1
ATOM 814 O O . VAL A 1 101 ? -15.913 3.692 10.827 1.00 90.25 101 VAL A O 1
ATOM 817 N N . ALA A 1 102 ? -15.936 5.927 10.643 1.00 87.62 102 ALA A N 1
ATOM 818 C CA . ALA A 1 102 ? -17.377 6.047 10.438 1.00 87.62 102 ALA A CA 1
ATOM 819 C C . ALA A 1 102 ? -17.806 5.842 8.981 1.00 87.62 102 ALA A C 1
ATOM 821 O O . ALA A 1 102 ? -18.936 5.435 8.740 1.00 87.62 102 ALA A O 1
ATOM 822 N N . SER A 1 103 ? -16.940 6.142 8.006 1.00 89.50 103 SER A N 1
ATOM 823 C CA . SER A 1 103 ? -17.315 6.101 6.585 1.00 89.50 103 SER A CA 1
ATOM 824 C C . SER A 1 103 ? -16.418 5.195 5.746 1.00 89.50 103 SER A C 1
ATOM 826 O O . SER A 1 103 ? -16.911 4.364 4.981 1.00 89.50 103 SER A O 1
ATOM 828 N N . GLU A 1 104 ? -15.099 5.304 5.899 1.00 95.31 104 GLU A N 1
ATOM 829 C CA . GLU A 1 104 ? -14.155 4.550 5.072 1.00 95.31 104 GLU A CA 1
ATOM 830 C C . GLU A 1 104 ? -14.103 3.074 5.494 1.00 95.31 104 GLU A C 1
ATOM 832 O O . GLU A 1 104 ? -14.047 2.189 4.638 1.00 95.31 104 GLU A O 1
ATOM 837 N N . TYR A 1 105 ? -14.228 2.783 6.792 1.00 94.50 105 TYR A N 1
ATOM 838 C CA . TYR A 1 105 ? -14.262 1.414 7.310 1.00 94.50 105 TYR A CA 1
ATOM 839 C C . TYR A 1 105 ? -15.422 0.578 6.751 1.00 94.50 105 TYR A C 1
ATOM 841 O O . TYR A 1 105 ? -15.231 -0.580 6.379 1.00 94.50 105 TYR A O 1
ATOM 849 N N . ASP A 1 106 ? -16.614 1.158 6.604 1.00 93.56 106 ASP A N 1
ATOM 850 C CA . ASP A 1 106 ? -17.765 0.449 6.034 1.00 93.56 106 ASP A CA 1
ATOM 851 C C . ASP A 1 106 ? -17.594 0.136 4.542 1.00 93.56 106 ASP A C 1
ATOM 853 O O . ASP A 1 106 ? -18.090 -0.885 4.050 1.00 93.56 106 ASP A O 1
ATOM 857 N N . LEU A 1 107 ? -16.882 0.990 3.801 1.00 95.50 107 LEU A N 1
ATOM 858 C CA . LEU A 1 107 ? -16.506 0.711 2.412 1.00 95.50 107 LEU A CA 1
ATOM 859 C C . LEU A 1 107 ? -15.522 -0.455 2.342 1.00 95.50 107 LEU A C 1
ATOM 861 O O . LEU A 1 107 ? -15.726 -1.374 1.545 1.00 95.50 107 LEU A O 1
ATOM 865 N N . ILE A 1 108 ? -14.510 -0.447 3.212 1.00 96.81 108 ILE A N 1
ATOM 866 C CA . ILE A 1 108 ? -13.547 -1.541 3.328 1.00 96.81 108 ILE A CA 1
ATOM 867 C C . ILE A 1 108 ? -14.283 -2.842 3.640 1.00 96.81 108 ILE A C 1
ATOM 869 O O . ILE A 1 108 ? -14.177 -3.797 2.875 1.00 96.81 108 ILE A O 1
ATOM 873 N N . ARG A 1 109 ? -15.101 -2.870 4.698 1.00 95.75 109 ARG A N 1
ATOM 874 C CA . ARG A 1 109 ? -15.817 -4.076 5.130 1.00 95.75 109 ARG A CA 1
ATOM 875 C C . ARG A 1 109 ? -16.650 -4.682 4.005 1.00 95.75 109 ARG A C 1
ATOM 877 O O . ARG A 1 109 ? -16.547 -5.880 3.755 1.00 95.75 109 ARG A O 1
ATOM 884 N N . ARG A 1 110 ? -17.434 -3.865 3.290 1.00 95.50 110 ARG A N 1
ATOM 885 C CA . ARG A 1 110 ? -18.241 -4.330 2.148 1.00 95.50 110 ARG A CA 1
ATOM 886 C C . ARG A 1 110 ? -17.385 -4.930 1.033 1.00 95.50 110 ARG A C 1
ATOM 888 O O . ARG A 1 110 ? -17.762 -5.950 0.465 1.00 95.50 110 ARG A O 1
ATOM 895 N N . SER A 1 111 ? -16.239 -4.323 0.736 1.00 97.12 111 SER A N 1
ATOM 896 C CA . SER A 1 111 ? -15.321 -4.823 -0.288 1.00 97.12 111 SER A CA 1
ATOM 897 C C . SER A 1 111 ? -14.667 -6.145 0.123 1.00 97.12 111 SER A C 1
ATOM 899 O O . SER A 1 111 ? -14.641 -7.089 -0.665 1.00 97.12 111 SER A O 1
ATOM 901 N N . ILE A 1 112 ? -14.213 -6.257 1.375 1.00 97.62 112 ILE A N 1
ATOM 902 C CA . ILE A 1 112 ? -13.585 -7.477 1.898 1.00 97.62 112 ILE A CA 1
ATOM 903 C C . ILE A 1 112 ? -14.582 -8.646 1.919 1.00 97.62 112 ILE A C 1
ATOM 905 O O . ILE A 1 112 ? -14.222 -9.741 1.497 1.00 97.62 112 ILE A O 1
ATOM 909 N N . VAL A 1 113 ? -15.847 -8.421 2.308 1.00 96.81 113 VAL A N 1
ATOM 910 C CA . VAL A 1 113 ? -16.919 -9.441 2.210 1.00 96.81 113 VAL A CA 1
ATOM 911 C C . VAL A 1 113 ? -17.111 -9.924 0.769 1.00 96.81 113 VAL A C 1
ATOM 913 O O . VAL A 1 113 ? -17.369 -11.101 0.543 1.00 96.81 113 VAL A O 1
ATOM 916 N N . ALA A 1 114 ? -16.942 -9.040 -0.215 1.00 96.88 114 ALA A N 1
ATOM 917 C CA . ALA A 1 114 ? -17.029 -9.374 -1.634 1.00 96.88 114 ALA A CA 1
ATOM 918 C C . ALA A 1 114 ? -15.733 -9.982 -2.212 1.00 96.88 114 ALA A C 1
ATOM 920 O O . ALA A 1 114 ? -15.598 -10.054 -3.435 1.00 96.88 114 ALA A O 1
ATOM 921 N N . ASN A 1 115 ? -14.782 -10.388 -1.362 1.00 97.50 115 ASN A N 1
ATOM 922 C CA . ASN A 1 115 ? -13.456 -10.878 -1.740 1.00 97.50 115 ASN A CA 1
ATOM 923 C C . ASN A 1 115 ? -12.650 -9.886 -2.607 1.00 97.50 115 ASN A C 1
ATOM 925 O O . ASN A 1 115 ? -11.980 -10.272 -3.563 1.00 97.50 115 ASN A O 1
ATOM 929 N N . ARG A 1 116 ? -12.739 -8.585 -2.307 1.00 97.75 116 ARG A N 1
ATOM 930 C CA . ARG A 1 116 ? -12.042 -7.524 -3.049 1.00 97.75 116 ARG A CA 1
ATOM 931 C C . ARG A 1 116 ? -11.084 -6.759 -2.133 1.00 97.75 116 ARG A C 1
ATOM 933 O O . ARG A 1 116 ? -11.564 -5.968 -1.312 1.00 97.75 116 ARG A O 1
ATOM 940 N N . PRO A 1 117 ? -9.759 -6.962 -2.269 1.00 98.19 117 PRO A N 1
ATOM 941 C CA . PRO A 1 117 ? -8.759 -6.171 -1.559 1.00 98.19 117 PRO A CA 1
ATOM 942 C C . PRO A 1 117 ? -8.889 -4.684 -1.900 1.00 98.19 117 PRO A C 1
ATOM 944 O O . PRO A 1 117 ? -9.290 -4.331 -3.014 1.00 98.19 117 PRO A O 1
ATOM 947 N N . VAL A 1 118 ? -8.560 -3.813 -0.945 1.00 98.31 118 VAL A N 1
ATOM 948 C CA . VAL A 1 118 ? -8.872 -2.376 -1.031 1.00 98.31 118 VAL A CA 1
ATOM 949 C C . VAL A 1 118 ? -7.609 -1.527 -0.957 1.00 98.31 118 VAL A C 1
ATOM 951 O O . VAL A 1 118 ? -6.968 -1.504 0.095 1.00 98.31 118 VAL A O 1
ATOM 954 N N . PRO A 1 119 ? -7.247 -0.801 -2.029 1.00 98.44 119 PRO A N 1
ATOM 955 C CA . PRO A 1 119 ? -6.207 0.214 -1.968 1.00 98.44 119 PRO A CA 1
ATOM 956 C C . PRO A 1 119 ? -6.602 1.317 -0.989 1.00 98.44 119 PRO A C 1
ATOM 958 O O . PRO A 1 119 ? -7.709 1.862 -1.040 1.00 98.44 119 PRO A O 1
ATOM 961 N N . LEU A 1 120 ? -5.690 1.642 -0.086 1.00 97.88 120 LEU A N 1
ATOM 962 C CA . LEU A 1 120 ? -5.908 2.588 0.991 1.00 97.88 120 LEU A CA 1
ATOM 963 C C . LEU A 1 120 ? -4.788 3.618 0.997 1.00 97.88 120 LEU A C 1
ATOM 965 O O . LEU A 1 120 ? -3.620 3.271 0.839 1.00 97.88 120 LEU A O 1
ATOM 969 N N . PHE A 1 121 ? -5.142 4.878 1.221 1.00 97.69 121 PHE A N 1
ATOM 970 C CA . PHE A 1 121 ? -4.176 5.938 1.466 1.00 97.69 121 PHE A CA 1
ATOM 971 C C . PHE A 1 121 ? -4.167 6.303 2.947 1.00 97.69 121 PHE A C 1
ATOM 973 O O . PHE A 1 121 ? -5.195 6.683 3.509 1.00 97.69 121 PHE A O 1
ATOM 980 N N . LEU A 1 122 ? -3.003 6.193 3.578 1.00 96.56 122 LEU A N 1
ATOM 981 C CA . LEU A 1 122 ? -2.756 6.578 4.962 1.00 96.56 122 LEU A CA 1
ATOM 982 C C . LEU A 1 122 ? -2.315 8.040 5.023 1.00 96.56 122 LEU A C 1
ATOM 984 O O . LEU A 1 122 ? -1.479 8.471 4.231 1.00 96.56 122 LEU A O 1
ATOM 988 N N . ILE A 1 123 ? -2.818 8.785 6.004 1.00 94.19 123 ILE A N 1
ATOM 989 C CA . ILE A 1 123 ? -2.417 10.170 6.274 1.00 94.19 123 ILE A CA 1
ATOM 990 C C . ILE A 1 123 ? -1.511 10.175 7.504 1.00 94.19 123 ILE A C 1
ATOM 992 O O . ILE A 1 123 ? -1.976 9.991 8.633 1.00 94.19 123 ILE A O 1
ATOM 996 N N . LYS A 1 124 ? -0.212 10.388 7.290 1.00 92.50 124 LYS A N 1
ATOM 997 C CA . LYS A 1 124 ? 0.807 10.391 8.349 1.00 92.50 124 LYS A CA 1
ATOM 998 C C . LYS A 1 124 ? 0.729 11.672 9.199 1.00 92.50 124 LYS A C 1
ATOM 1000 O O . LYS A 1 124 ? -0.103 12.556 8.986 1.00 92.50 124 LYS A O 1
ATOM 1005 N N . LEU A 1 125 ? 1.560 11.754 10.242 1.00 88.62 125 LEU A N 1
ATOM 1006 C CA . LEU A 1 125 ? 1.556 12.893 11.168 1.00 88.62 125 LEU A CA 1
ATOM 1007 C C . LEU A 1 125 ? 2.038 14.205 10.527 1.00 88.62 125 LEU A C 1
ATOM 1009 O O . LEU A 1 125 ? 1.521 15.264 10.895 1.00 88.62 125 LEU A O 1
ATOM 1013 N N . GLY A 1 126 ? 2.987 14.144 9.590 1.00 83.25 126 GLY A N 1
ATOM 1014 C CA . GLY A 1 126 ? 3.533 15.312 8.895 1.00 83.25 126 GLY A CA 1
ATOM 1015 C C . GLY A 1 126 ? 2.572 15.900 7.858 1.00 83.25 126 GLY A C 1
ATOM 1016 O O . GLY A 1 126 ? 1.744 15.191 7.281 1.00 83.25 126 GLY A O 1
ATOM 1017 N N . ALA A 1 127 ? 2.690 17.202 7.599 1.00 79.50 127 ALA A N 1
ATOM 1018 C CA . ALA A 1 127 ? 1.909 17.863 6.555 1.00 79.50 127 ALA A CA 1
ATOM 1019 C C . ALA A 1 127 ? 2.233 17.263 5.180 1.00 79.50 127 ALA A C 1
ATOM 1021 O O . ALA A 1 127 ? 3.400 17.040 4.871 1.00 79.50 127 ALA A O 1
ATOM 1022 N N . PHE A 1 128 ? 1.203 16.988 4.374 1.00 83.81 128 PHE A N 1
ATOM 1023 C CA . PHE A 1 128 ? 1.346 16.417 3.026 1.00 83.81 128 PHE A CA 1
ATOM 1024 C C . PHE A 1 128 ? 2.108 15.083 2.970 1.00 83.81 128 PHE A C 1
ATOM 1026 O O . PHE A 1 128 ? 2.584 14.678 1.913 1.00 83.81 128 PHE A O 1
ATOM 1033 N N . THR A 1 129 ? 2.187 14.366 4.094 1.00 89.31 129 THR A N 1
ATOM 1034 C CA . THR A 1 129 ? 2.797 13.037 4.147 1.00 89.31 129 THR A CA 1
ATOM 1035 C C . THR A 1 129 ? 1.720 11.961 4.132 1.00 89.31 129 THR A C 1
ATOM 1037 O O . THR A 1 129 ? 0.779 11.975 4.931 1.00 89.31 129 THR A O 1
ATOM 1040 N N . GLY A 1 130 ? 1.860 11.003 3.224 1.00 93.38 130 GLY A N 1
ATOM 1041 C CA . GLY A 1 130 ? 0.950 9.874 3.127 1.00 93.38 130 GLY A CA 1
ATOM 1042 C C . GLY A 1 130 ? 1.626 8.637 2.565 1.00 93.38 130 GLY A C 1
ATOM 1043 O O . GLY A 1 130 ? 2.817 8.659 2.256 1.00 93.38 130 GLY A O 1
ATOM 1044 N N . HIS A 1 131 ? 0.885 7.538 2.520 1.00 96.69 131 HIS A N 1
ATOM 1045 C CA . HIS A 1 131 ? 1.414 6.233 2.134 1.00 96.69 131 HIS A CA 1
ATOM 1046 C C . HIS A 1 131 ? 0.303 5.337 1.596 1.00 96.69 131 HIS A C 1
ATOM 1048 O O . HIS A 1 131 ? -0.769 5.292 2.196 1.00 96.69 131 HIS A O 1
ATOM 1054 N N . HIS A 1 132 ? 0.536 4.633 0.489 1.00 98.19 132 HIS A N 1
ATOM 1055 C CA . HIS A 1 132 ? -0.433 3.660 -0.015 1.00 98.19 132 HIS A CA 1
ATOM 1056 C C . HIS A 1 132 ? -0.160 2.281 0.576 1.00 98.19 132 HIS A C 1
ATOM 1058 O O . HIS A 1 132 ? 0.973 1.808 0.576 1.00 98.19 132 HIS A O 1
ATOM 1064 N N . VAL A 1 133 ? -1.229 1.619 1.000 1.00 98.44 133 VAL A N 1
ATOM 1065 C CA . VAL A 1 133 ? -1.235 0.224 1.452 1.00 98.44 133 VAL A CA 1
ATOM 1066 C C . VAL A 1 133 ? -2.416 -0.506 0.818 1.00 98.44 133 VAL A C 1
ATOM 1068 O O . VAL A 1 133 ? -3.332 0.123 0.281 1.00 98.44 133 VAL A O 1
ATOM 1071 N N . LEU A 1 134 ? -2.419 -1.834 0.865 1.00 98.56 134 LEU A N 1
ATOM 1072 C CA . LEU A 1 134 ? -3.514 -2.654 0.352 1.00 98.56 134 LEU A CA 1
ATOM 1073 C C . LEU A 1 134 ? -4.144 -3.454 1.487 1.00 98.56 134 LEU A C 1
ATOM 1075 O O . LEU A 1 134 ? -3.489 -4.297 2.086 1.00 98.56 134 LEU A O 1
ATOM 1079 N N . VAL A 1 135 ? -5.425 -3.225 1.762 1.00 98.38 135 VAL A N 1
ATOM 1080 C CA . VAL A 1 135 ? -6.157 -3.966 2.793 1.00 98.38 135 VAL A CA 1
ATOM 1081 C C . VAL A 1 135 ? -6.537 -5.349 2.269 1.00 98.38 135 VAL A C 1
ATOM 1083 O O . VAL A 1 135 ? -7.222 -5.458 1.248 1.00 98.38 135 VAL A O 1
ATOM 1086 N N . SER A 1 136 ? -6.142 -6.394 2.995 1.00 98.00 136 SER A N 1
ATOM 1087 C CA . SER A 1 136 ? -6.450 -7.798 2.690 1.00 98.00 136 SER A CA 1
ATOM 1088 C C . SER A 1 136 ? -7.469 -8.411 3.655 1.00 98.00 136 SER A C 1
ATOM 1090 O O . SER A 1 136 ? -8.161 -9.366 3.282 1.00 98.00 136 SER A O 1
ATOM 1092 N N . ALA A 1 137 ? -7.592 -7.863 4.868 1.00 97.31 137 ALA A N 1
ATOM 1093 C CA . ALA A 1 137 ? -8.538 -8.309 5.883 1.00 97.31 137 ALA A CA 1
ATOM 1094 C C . ALA A 1 137 ? -9.045 -7.144 6.745 1.00 97.31 137 ALA A C 1
ATOM 1096 O O . ALA A 1 137 ? -8.368 -6.129 6.917 1.00 97.31 137 ALA A O 1
ATOM 1097 N N . CYS A 1 138 ? -10.233 -7.305 7.323 1.00 96.19 138 CYS A N 1
ATOM 1098 C CA . CYS A 1 138 ? -10.784 -6.375 8.302 1.00 96.19 138 CYS A CA 1
ATOM 1099 C C . CYS A 1 138 ? -11.519 -7.111 9.420 1.00 96.19 138 CYS A C 1
ATOM 1101 O O . CYS A 1 138 ? -11.937 -8.270 9.300 1.00 96.19 138 CYS A O 1
ATOM 1103 N N . GLN A 1 139 ? -11.729 -6.427 10.532 1.00 93.25 139 GLN A N 1
ATOM 1104 C CA . GLN A 1 139 ? -12.507 -6.967 11.628 1.00 93.25 139 GLN A CA 1
ATOM 1105 C C . GLN A 1 139 ? -14.010 -7.016 11.285 1.00 93.25 139 GLN A C 1
ATOM 1107 O O . GLN A 1 139 ? -14.579 -6.052 10.774 1.00 93.25 139 GLN A O 1
ATOM 1112 N N . SER A 1 140 ? -14.672 -8.147 11.557 1.00 82.50 140 SER A N 1
ATOM 1113 C CA . SER A 1 140 ? -16.120 -8.317 11.331 1.00 82.50 140 SER A CA 1
ATOM 1114 C C . SER A 1 140 ? -16.966 -7.516 12.323 1.00 82.50 140 SER A C 1
ATOM 1116 O O . SER A 1 140 ? -18.003 -6.964 11.952 1.00 82.50 140 SER A O 1
ATOM 1118 N N . SER A 1 141 ? -16.503 -7.455 13.572 1.00 70.12 141 SER A N 1
ATOM 1119 C CA . SER A 1 141 ? -17.132 -6.774 14.704 1.00 70.12 141 SER A CA 1
ATOM 1120 C C . SER A 1 141 ? -16.028 -6.253 15.629 1.00 70.12 141 SER A C 1
ATOM 1122 O O . SER A 1 141 ? -15.074 -7.001 15.846 1.00 70.12 141 SER A O 1
ATOM 1124 N N . PRO A 1 142 ? -16.117 -5.024 16.166 1.00 58.31 142 PRO A N 1
ATOM 1125 C CA . PRO A 1 142 ? -15.075 -4.473 17.028 1.00 58.31 142 PRO A CA 1
ATOM 1126 C C . PRO A 1 142 ? -14.797 -5.402 18.214 1.00 58.31 142 PRO A C 1
ATOM 1128 O O . PRO A 1 142 ? -15.709 -5.739 18.965 1.00 58.31 142 PRO A O 1
ATOM 1131 N N . SER A 1 143 ? -13.544 -5.811 18.389 1.00 62.56 143 SER A N 1
ATOM 1132 C CA . SER A 1 143 ? -13.064 -6.475 19.603 1.00 62.56 143 SER A CA 1
ATOM 1133 C C . SER A 1 143 ? -12.047 -5.563 20.277 1.00 62.56 143 SER A C 1
ATOM 1135 O O . SER A 1 143 ? -11.203 -4.990 19.582 1.00 62.56 143 SER A O 1
ATOM 1137 N N . PRO A 1 144 ? -12.092 -5.415 21.610 1.00 66.81 144 PRO A N 1
ATOM 1138 C CA . PRO A 1 144 ? -11.114 -4.607 22.322 1.00 66.81 144 PRO A CA 1
ATOM 1139 C C . PRO A 1 144 ? -9.681 -5.074 22.027 1.00 66.81 144 PRO A C 1
ATOM 1141 O O . PRO A 1 144 ? -9.399 -6.269 22.071 1.00 66.81 144 PRO A O 1
ATOM 1144 N N . GLY A 1 145 ? -8.790 -4.128 21.721 1.00 73.69 145 GLY A N 1
ATOM 1145 C CA . GLY A 1 145 ? -7.338 -4.345 21.650 1.00 73.69 145 GLY A CA 1
ATOM 1146 C C . GLY A 1 145 ? -6.799 -5.092 20.424 1.00 73.69 145 GLY A C 1
ATOM 1147 O O . GLY A 1 145 ? -5.588 -5.257 20.326 1.00 73.69 145 GLY A O 1
ATOM 1148 N N . GLY A 1 146 ? -7.652 -5.538 19.498 1.00 86.00 146 GLY A N 1
ATOM 1149 C CA . GLY A 1 146 ? -7.217 -6.189 18.260 1.00 86.00 146 GLY A CA 1
ATOM 1150 C C . GLY A 1 146 ? -7.012 -5.206 17.099 1.00 86.00 146 GLY A C 1
ATOM 1151 O O . GLY A 1 146 ? -7.590 -4.114 17.109 1.00 86.00 146 GLY A O 1
ATOM 1152 N N . PRO A 1 147 ? -6.253 -5.598 16.058 1.00 93.62 147 PRO A N 1
ATOM 1153 C CA . PRO A 1 147 ? -6.158 -4.794 14.852 1.00 93.62 147 PRO A CA 1
ATOM 1154 C C . PRO A 1 147 ? -7.501 -4.739 14.123 1.00 93.62 147 PRO A C 1
ATOM 1156 O O . PRO A 1 147 ? -8.220 -5.734 14.021 1.00 93.62 147 PRO A O 1
ATOM 1159 N N . ILE A 1 148 ? -7.830 -3.568 13.585 1.00 95.25 148 ILE A N 1
ATOM 1160 C CA . ILE A 1 148 ? -9.056 -3.355 12.813 1.00 95.25 148 ILE A CA 1
ATOM 1161 C C . ILE A 1 148 ? -8.876 -3.748 11.345 1.00 95.25 148 ILE A C 1
ATOM 1163 O O . ILE A 1 148 ? -9.844 -4.159 10.705 1.00 95.25 148 ILE A O 1
ATOM 1167 N N . LEU A 1 149 ? -7.648 -3.653 10.819 1.00 96.75 149 LEU A N 1
ATOM 1168 C CA . LEU A 1 149 ? -7.297 -3.968 9.434 1.00 96.75 149 LEU A CA 1
ATOM 1169 C C . LEU A 1 149 ? -5.979 -4.741 9.355 1.00 96.75 149 LEU A C 1
ATOM 1171 O O . LEU A 1 149 ? -5.065 -4.512 10.147 1.00 96.75 149 LEU A O 1
ATOM 1175 N N . GLU A 1 150 ? -5.888 -5.591 8.338 1.00 97.25 150 GLU A N 1
ATOM 1176 C CA . GLU A 1 150 ? -4.671 -6.266 7.901 1.00 97.25 150 GLU A CA 1
ATOM 1177 C C . GLU A 1 150 ? -4.285 -5.798 6.494 1.00 97.25 150 GLU A C 1
ATOM 1179 O O . GLU A 1 150 ? -5.151 -5.650 5.624 1.00 97.25 150 GLU A O 1
ATOM 1184 N N . LEU A 1 151 ? -2.990 -5.574 6.277 1.00 97.50 151 LEU A N 1
ATOM 1185 C CA . LEU A 1 151 ? -2.448 -4.883 5.120 1.00 97.50 151 LEU A CA 1
ATOM 1186 C C . LEU A 1 151 ? -1.283 -5.635 4.467 1.00 97.50 151 LEU A C 1
ATOM 1188 O O . LEU A 1 151 ? -0.455 -6.250 5.139 1.00 97.50 151 LEU A O 1
ATOM 1192 N N . TYR A 1 152 ? -1.159 -5.443 3.158 1.00 98.00 152 TYR A N 1
ATOM 1193 C CA . TYR A 1 152 ? 0.130 -5.363 2.482 1.00 98.00 152 TYR A CA 1
ATOM 1194 C C . TYR A 1 152 ? 0.631 -3.915 2.521 1.00 98.00 152 TYR A C 1
ATOM 1196 O O . TYR A 1 152 ? -0.061 -2.997 2.067 1.00 98.00 152 TYR A O 1
ATOM 1204 N N . ASP A 1 153 ? 1.832 -3.722 3.060 1.00 97.75 153 ASP A N 1
ATOM 1205 C CA . ASP A 1 153 ? 2.524 -2.439 3.130 1.00 97.75 153 ASP A CA 1
ATOM 1206 C C . ASP A 1 153 ? 3.839 -2.534 2.330 1.00 97.75 153 ASP A C 1
ATOM 1208 O O . ASP A 1 153 ? 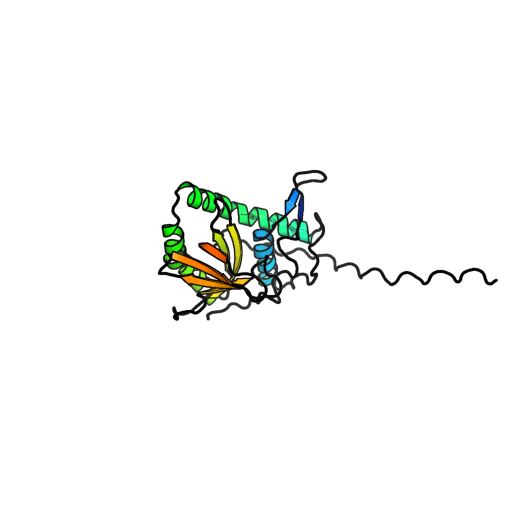4.732 -3.273 2.732 1.00 97.75 153 ASP A O 1
ATOM 1212 N N . PRO A 1 154 ? 3.994 -1.782 1.226 1.00 97.44 154 PRO A N 1
ATOM 1213 C CA . PRO A 1 154 ? 5.225 -1.773 0.434 1.00 97.44 154 PRO A CA 1
ATOM 1214 C C . PRO A 1 154 ? 6.506 -1.344 1.172 1.00 97.44 154 PRO A C 1
ATOM 1216 O O . PRO A 1 154 ? 7.587 -1.558 0.642 1.00 97.44 154 PRO A O 1
ATOM 1219 N N . ASN A 1 155 ? 6.415 -0.709 2.345 1.00 96.12 155 ASN A N 1
ATOM 1220 C CA . ASN A 1 155 ? 7.581 -0.409 3.192 1.00 96.12 155 ASN A CA 1
ATOM 1221 C C . ASN A 1 155 ? 7.955 -1.570 4.127 1.00 96.12 155 ASN A C 1
ATOM 1223 O O . ASN A 1 155 ? 8.928 -1.459 4.863 1.00 96.12 155 ASN A O 1
ATOM 1227 N N . ASN A 1 156 ? 7.131 -2.617 4.169 1.00 95.00 156 ASN A N 1
ATOM 1228 C CA . ASN A 1 156 ? 7.273 -3.779 5.034 1.00 95.00 156 ASN A CA 1
ATOM 1229 C C . ASN A 1 156 ? 7.036 -5.039 4.187 1.00 95.00 156 ASN A C 1
ATOM 1231 O O . ASN A 1 156 ? 6.038 -5.747 4.344 1.00 95.00 156 ASN A O 1
ATOM 1235 N N . GLU A 1 157 ? 7.926 -5.283 3.227 1.00 91.94 157 GLU A N 1
ATOM 1236 C CA . GLU A 1 157 ? 7.862 -6.441 2.343 1.00 91.94 157 GLU A CA 1
ATOM 1237 C C . GLU A 1 157 ? 7.917 -7.767 3.117 1.00 91.94 157 GLU A C 1
ATOM 1239 O O . GLU A 1 157 ? 8.403 -7.847 4.247 1.00 91.94 157 GLU A O 1
ATOM 1244 N N . ASN A 1 158 ? 7.411 -8.837 2.495 1.00 92.19 158 ASN A N 1
ATOM 1245 C CA . ASN A 1 158 ? 7.427 -10.206 3.032 1.00 92.19 158 ASN A CA 1
ATOM 1246 C C . ASN A 1 158 ? 6.690 -10.418 4.363 1.00 92.19 158 ASN A C 1
ATOM 1248 O O . ASN A 1 158 ? 6.715 -11.523 4.906 1.00 92.19 158 ASN A O 1
ATOM 1252 N N . THR A 1 159 ? 6.004 -9.402 4.881 1.00 93.81 159 THR A N 1
ATOM 1253 C CA . THR A 1 159 ? 5.233 -9.502 6.114 1.00 93.81 159 THR A CA 1
ATOM 1254 C C . THR A 1 159 ? 3.828 -8.939 5.946 1.00 93.81 159 THR A C 1
ATOM 1256 O O . THR A 1 159 ? 3.444 -8.376 4.918 1.00 93.81 159 THR A O 1
ATOM 1259 N N . THR A 1 160 ? 3.045 -9.137 6.991 1.00 95.25 160 THR A N 1
ATOM 1260 C CA . THR A 1 160 ? 1.722 -8.573 7.148 1.00 95.25 160 THR A CA 1
ATOM 1261 C C . THR A 1 160 ? 1.795 -7.410 8.131 1.00 95.25 160 THR A C 1
ATOM 1263 O O . THR A 1 160 ? 2.304 -7.551 9.245 1.00 95.25 160 THR A O 1
ATOM 1266 N N . THR A 1 161 ? 1.209 -6.284 7.740 1.00 97.31 161 THR A N 1
ATOM 1267 C CA . THR A 1 161 ? 1.110 -5.081 8.571 1.00 97.31 161 THR A CA 1
ATOM 1268 C C . THR A 1 161 ? -0.317 -4.918 9.087 1.00 97.31 161 THR A C 1
ATOM 1270 O O . THR A 1 161 ? -1.279 -5.316 8.430 1.00 97.31 161 THR A O 1
ATOM 1273 N N . PHE A 1 162 ? -0.486 -4.310 10.257 1.00 97.25 162 PHE A N 1
ATOM 1274 C CA . PHE A 1 162 ? -1.786 -4.156 10.906 1.00 97.25 162 PHE A CA 1
ATOM 1275 C C . PHE A 1 162 ? -2.088 -2.700 11.253 1.00 97.25 162 PHE A C 1
ATOM 1277 O O . PHE A 1 162 ? -1.185 -1.954 11.623 1.00 97.25 162 PHE A O 1
ATOM 1284 N N . ILE A 1 163 ? -3.366 -2.308 11.176 1.00 96.88 163 ILE A N 1
ATOM 1285 C CA . ILE A 1 163 ? -3.851 -1.025 11.708 1.00 96.88 163 ILE A CA 1
ATOM 1286 C C . ILE A 1 163 ? -4.614 -1.267 13.004 1.00 96.88 163 ILE A C 1
ATOM 1288 O O . ILE A 1 163 ? -5.596 -2.010 13.018 1.00 96.88 163 ILE A O 1
ATOM 1292 N N . HIS A 1 164 ? -4.231 -0.554 14.058 1.00 95.50 164 HIS A N 1
ATOM 1293 C CA . HIS A 1 164 ? -4.922 -0.504 15.345 1.00 95.50 164 HIS A CA 1
ATOM 1294 C C . HIS A 1 164 ? -5.574 0.861 15.530 1.00 95.50 164 HIS A C 1
ATOM 1296 O O . HIS A 1 164 ? -4.947 1.887 15.271 1.00 95.50 164 HIS A O 1
ATOM 1302 N N . ALA A 1 165 ? -6.829 0.893 15.975 1.00 93.69 165 ALA A N 1
ATOM 1303 C CA . ALA A 1 165 ? -7.537 2.138 16.261 1.00 93.69 165 ALA A CA 1
ATOM 1304 C C . ALA A 1 165 ? -7.460 2.485 17.751 1.00 93.69 165 ALA A C 1
ATOM 1306 O O . ALA A 1 165 ? -7.705 1.635 18.604 1.00 93.69 165 ALA A O 1
ATOM 1307 N N . HIS A 1 166 ? -7.205 3.756 18.063 1.00 92.75 166 HIS A N 1
ATOM 1308 C CA . HIS A 1 166 ? -7.143 4.270 19.431 1.00 92.75 166 HIS A CA 1
ATOM 1309 C C . HIS A 1 166 ? -8.174 5.395 19.626 1.00 92.75 166 HIS A C 1
ATOM 1311 O O . HIS A 1 166 ? -7.859 6.567 19.404 1.00 92.75 166 HIS A O 1
ATOM 1317 N N . PRO A 1 167 ? -9.419 5.070 20.032 1.00 90.12 167 PRO A N 1
ATOM 1318 C CA . PRO A 1 167 ? -10.490 6.059 20.179 1.00 90.12 167 PRO A CA 1
ATOM 1319 C C . PRO A 1 167 ? -10.190 7.176 21.183 1.00 90.12 167 PRO A C 1
ATOM 1321 O O . PRO A 1 167 ? -10.577 8.319 20.951 1.00 90.12 167 PRO A O 1
ATOM 1324 N N . SER A 1 168 ? -9.467 6.873 22.267 1.00 90.56 168 SER A N 1
ATOM 1325 C CA . SER A 1 168 ? -9.118 7.846 23.311 1.00 90.56 168 SER A CA 1
ATOM 1326 C C . SER A 1 168 ? -8.200 8.958 22.803 1.00 90.56 168 SER A C 1
ATOM 1328 O O . SER A 1 168 ? -8.379 10.118 23.160 1.00 90.56 168 SER A O 1
ATOM 1330 N N . THR A 1 169 ? -7.244 8.622 21.936 1.00 90.50 169 THR A N 1
ATOM 1331 C CA . THR A 1 169 ? -6.299 9.582 21.347 1.00 90.50 169 THR A CA 1
ATOM 1332 C C . THR A 1 169 ? -6.724 10.060 19.961 1.00 90.50 169 THR A C 1
ATOM 1334 O O . THR A 1 169 ? -6.107 10.978 19.420 1.00 90.50 169 THR A O 1
ATOM 1337 N N . LYS A 1 170 ? -7.779 9.464 19.384 1.00 91.62 170 LYS A N 1
ATOM 1338 C CA . LYS A 1 170 ? -8.241 9.686 18.005 1.00 91.62 170 LYS A CA 1
ATOM 1339 C C . LYS A 1 170 ? -7.101 9.515 16.994 1.00 91.62 170 LYS A C 1
ATOM 1341 O O . LYS A 1 170 ? -6.875 10.361 16.129 1.00 91.62 170 LYS A O 1
ATOM 1346 N N . ARG A 1 171 ? -6.352 8.419 17.137 1.00 92.31 171 ARG A N 1
ATOM 1347 C CA . ARG A 1 171 ? -5.221 8.036 16.275 1.00 92.31 171 ARG A CA 1
ATOM 1348 C C . ARG A 1 171 ? -5.315 6.579 15.857 1.00 92.31 171 ARG A C 1
ATOM 1350 O O . ARG A 1 171 ? -6.100 5.808 16.412 1.00 92.31 171 ARG A O 1
ATOM 1357 N N . PHE A 1 172 ? -4.458 6.211 14.914 1.00 95.25 172 PHE A N 1
ATOM 1358 C CA . PHE A 1 172 ? -4.177 4.817 14.610 1.00 95.25 172 PHE A CA 1
ATOM 1359 C C . PHE A 1 172 ? -2.688 4.539 14.742 1.00 95.25 172 PHE A C 1
ATOM 1361 O O . PHE A 1 172 ? -1.872 5.430 14.489 1.00 95.25 172 PHE A O 1
ATOM 1368 N N . THR A 1 173 ? -2.369 3.299 15.087 1.00 96.50 173 THR A N 1
ATOM 1369 C CA . THR A 1 173 ? -1.009 2.762 15.075 1.00 96.50 173 THR A CA 1
ATOM 1370 C C . THR A 1 173 ? -0.909 1.725 13.972 1.00 96.50 173 THR A C 1
ATOM 1372 O O . THR A 1 173 ? -1.812 0.905 13.800 1.00 96.50 173 THR A O 1
ATOM 1375 N N . ILE A 1 174 ? 0.177 1.789 13.215 1.00 97.06 174 ILE A N 1
ATOM 1376 C CA . ILE A 1 174 ? 0.562 0.795 12.227 1.00 97.06 174 ILE A CA 1
ATOM 1377 C C . ILE A 1 174 ? 1.668 -0.049 12.839 1.00 97.06 174 ILE A C 1
ATOM 1379 O O . ILE A 1 174 ? 2.657 0.521 13.292 1.00 97.06 174 ILE A O 1
ATOM 1383 N N . SER A 1 175 ? 1.496 -1.368 12.837 1.00 96.44 175 SER A N 1
ATOM 1384 C CA . SER A 1 175 ? 2.469 -2.313 13.390 1.00 96.44 175 SER A CA 1
ATOM 1385 C C . SER A 1 175 ? 2.826 -3.398 12.381 1.00 96.44 175 SER A C 1
ATOM 1387 O O . SER A 1 175 ? 1.931 -3.941 11.725 1.00 96.44 175 SER A O 1
ATOM 1389 N N . ALA A 1 176 ? 4.101 -3.767 12.308 1.00 94.12 176 ALA A N 1
ATOM 1390 C CA . ALA A 1 176 ? 4.600 -4.895 11.525 1.00 94.12 176 ALA A CA 1
ATOM 1391 C C . ALA A 1 176 ? 5.672 -5.642 12.330 1.00 94.12 176 ALA A C 1
ATOM 1393 O O . ALA A 1 176 ? 6.349 -5.057 13.167 1.00 94.12 176 ALA A O 1
ATOM 1394 N N . SER A 1 177 ? 5.842 -6.942 12.089 1.00 89.12 177 SER A N 1
ATOM 1395 C CA . SER A 1 177 ? 6.761 -7.776 12.881 1.00 89.12 177 SER A CA 1
ATOM 1396 C C . SER A 1 177 ? 8.240 -7.392 12.746 1.00 89.12 177 SER A C 1
ATOM 1398 O O . SER A 1 177 ? 9.043 -7.741 13.604 1.00 89.12 177 SER A O 1
ATOM 1400 N N . ASN A 1 178 ? 8.608 -6.732 11.650 1.00 85.62 178 ASN A N 1
ATOM 1401 C CA . ASN A 1 178 ? 9.977 -6.383 11.273 1.00 85.62 178 ASN A CA 1
ATOM 1402 C C . ASN A 1 178 ? 10.234 -4.867 11.266 1.00 85.62 178 ASN A C 1
ATOM 1404 O O . ASN A 1 178 ? 11.273 -4.443 10.766 1.00 85.62 178 ASN A O 1
ATOM 1408 N N . ALA A 1 179 ? 9.321 -4.053 11.802 1.00 90.00 179 ALA A N 1
ATOM 1409 C CA . ALA A 1 179 ? 9.468 -2.604 11.787 1.00 90.00 179 ALA A CA 1
ATOM 1410 C C . ALA A 1 179 ? 8.939 -1.942 13.053 1.00 90.00 179 ALA A C 1
ATOM 1412 O O . ALA A 1 179 ? 8.085 -2.471 13.760 1.00 90.00 179 ALA A O 1
ATOM 1413 N N . THR A 1 180 ? 9.451 -0.743 13.311 1.00 92.19 180 THR A N 1
ATOM 1414 C CA . THR A 1 180 ? 8.970 0.104 14.396 1.00 92.19 180 THR A CA 1
ATOM 1415 C C . THR A 1 180 ? 7.565 0.604 14.091 1.00 92.19 180 THR A C 1
ATOM 1417 O O . THR A 1 180 ? 7.308 1.164 13.020 1.00 92.19 180 THR A O 1
ATOM 1420 N N . ASP A 1 181 ? 6.680 0.461 15.071 1.00 95.69 181 ASP A N 1
ATOM 1421 C CA . ASP A 1 181 ? 5.328 0.992 15.003 1.00 95.69 181 ASP A CA 1
ATOM 1422 C C . ASP A 1 181 ? 5.325 2.504 14.742 1.00 95.69 181 ASP A C 1
ATOM 1424 O O . ASP A 1 181 ? 6.129 3.267 15.287 1.00 95.69 181 ASP A O 1
ATOM 1428 N N . TYR A 1 182 ? 4.368 2.968 13.941 1.00 95.06 182 TYR A N 1
ATOM 1429 C CA . TYR A 1 182 ? 4.198 4.392 13.666 1.00 95.06 182 TYR A CA 1
ATOM 1430 C C . TYR A 1 182 ? 2.735 4.816 13.699 1.00 95.06 182 TYR A C 1
ATOM 1432 O O . TYR A 1 182 ? 1.820 4.029 13.469 1.00 95.06 182 TYR A O 1
ATOM 1440 N N . GLN A 1 183 ? 2.503 6.099 13.975 1.00 95.62 183 GLN A N 1
ATOM 1441 C CA . GLN A 1 183 ? 1.154 6.646 14.078 1.00 95.62 183 GLN A CA 1
ATOM 1442 C C . GLN A 1 183 ? 0.700 7.354 12.803 1.00 95.62 183 GLN A C 1
ATOM 1444 O O . GLN A 1 183 ? 1.477 8.014 12.107 1.00 95.62 183 GLN A O 1
ATOM 1449 N N . ILE A 1 184 ? -0.605 7.292 12.551 1.00 95.12 184 ILE A N 1
ATOM 1450 C CA . ILE A 1 184 ? -1.279 8.029 11.479 1.00 95.12 184 ILE A CA 1
ATOM 1451 C C . ILE A 1 184 ? -2.494 8.795 12.023 1.00 95.12 184 ILE A C 1
ATOM 1453 O O . ILE A 1 184 ? -3.032 8.499 13.094 1.00 95.12 184 ILE A O 1
ATOM 1457 N N . ARG A 1 185 ? -2.918 9.828 11.289 1.00 93.75 185 ARG A N 1
ATOM 1458 C CA . ARG A 1 185 ? -4.100 10.656 11.600 1.00 93.75 185 ARG A CA 1
ATOM 1459 C C . ARG A 1 185 ? -5.400 9.990 11.161 1.00 93.75 185 ARG A C 1
ATOM 1461 O O . ARG A 1 185 ? -6.430 10.173 11.795 1.00 93.75 185 ARG A O 1
ATOM 1468 N N . GLY A 1 186 ? -5.338 9.243 10.070 1.00 94.44 186 GLY A N 1
ATOM 1469 C CA . GLY A 1 186 ? -6.479 8.594 9.453 1.00 94.44 186 GLY A CA 1
ATOM 1470 C C . GLY A 1 186 ? -6.090 7.973 8.127 1.00 94.44 186 GLY A C 1
ATOM 1471 O O . GLY A 1 186 ? -4.921 7.982 7.736 1.00 94.44 186 GLY A O 1
ATOM 1472 N N . PHE A 1 187 ? -7.080 7.440 7.441 1.00 96.06 187 PHE A N 1
ATOM 1473 C CA . PHE A 1 187 ? -6.943 6.798 6.154 1.00 96.06 187 PHE A CA 1
ATOM 1474 C C . PHE A 1 187 ? -8.202 7.010 5.321 1.00 96.06 187 PHE A C 1
ATOM 1476 O O . PHE A 1 187 ? -9.265 7.357 5.835 1.00 96.06 187 PHE A O 1
ATOM 1483 N N . PHE A 1 188 ? -8.100 6.763 4.023 1.00 96.12 188 PHE A N 1
ATOM 1484 C CA . PHE A 1 188 ? -9.266 6.696 3.159 1.00 96.12 188 PHE A CA 1
ATOM 1485 C C . PHE A 1 188 ? -9.072 5.722 2.008 1.00 96.12 188 PHE A C 1
ATOM 1487 O O . PHE A 1 188 ? -7.952 5.512 1.542 1.00 96.12 188 PHE A O 1
ATOM 1494 N N . VAL A 1 189 ? -10.177 5.144 1.534 1.00 97.25 189 VAL A N 1
ATOM 1495 C CA . VAL A 1 189 ? -10.177 4.257 0.371 1.00 97.25 189 VAL A CA 1
ATOM 1496 C C . VAL A 1 189 ? -9.763 5.045 -0.863 1.00 97.25 189 VAL A C 1
ATOM 1498 O O . VAL A 1 189 ? -10.355 6.085 -1.177 1.00 97.25 189 VAL A O 1
ATOM 1501 N N . ASP A 1 190 ? -8.780 4.524 -1.588 1.00 96.12 190 ASP A N 1
ATOM 1502 C CA . ASP A 1 190 ? -8.451 5.010 -2.917 1.00 96.12 190 ASP A CA 1
ATOM 1503 C C . ASP A 1 190 ? -9.414 4.391 -3.940 1.00 96.12 190 ASP A C 1
ATOM 1505 O O . ASP A 1 190 ? -9.417 3.191 -4.215 1.00 96.12 190 ASP A O 1
ATOM 1509 N N . ARG A 1 191 ? -10.283 5.242 -4.490 1.00 94.38 191 ARG A N 1
ATOM 1510 C CA . ARG A 1 191 ? -11.404 4.839 -5.352 1.00 94.38 191 ARG A CA 1
ATOM 1511 C C . ARG A 1 191 ? -11.041 4.839 -6.839 1.00 94.38 191 ARG A C 1
ATOM 1513 O O . ARG A 1 191 ? -11.884 4.492 -7.676 1.00 94.38 191 ARG A O 1
ATOM 1520 N N . ASN A 1 192 ? -9.813 5.225 -7.181 1.00 95.19 192 ASN A N 1
ATOM 1521 C CA . ASN A 1 192 ? -9.378 5.368 -8.567 1.00 95.19 192 ASN A CA 1
ATOM 1522 C C . ASN A 1 192 ? -8.774 4.094 -9.160 1.00 95.19 192 ASN A C 1
ATOM 1524 O O . ASN A 1 192 ? -8.421 4.064 -10.339 1.00 95.19 192 ASN A O 1
ATOM 1528 N N . TYR A 1 193 ? -8.709 3.014 -8.380 1.00 97.31 193 TYR A N 1
ATOM 1529 C CA . TYR A 1 193 ? -8.219 1.748 -8.894 1.00 97.31 193 TYR A CA 1
ATOM 1530 C C . TYR A 1 193 ? -9.090 1.251 -10.051 1.00 97.31 193 TYR A C 1
ATOM 1532 O O . TYR A 1 193 ? -10.312 1.106 -9.942 1.00 97.31 193 TYR A O 1
ATOM 1540 N N . ARG A 1 194 ? -8.435 0.967 -11.172 1.00 96.81 194 ARG A N 1
ATOM 1541 C CA . ARG A 1 194 ? -9.000 0.304 -12.348 1.00 96.81 194 ARG A CA 1
ATOM 1542 C C . ARG A 1 194 ? -8.002 -0.739 -12.801 1.00 96.81 194 ARG A C 1
ATOM 1544 O O . ARG A 1 194 ? -6.833 -0.388 -12.960 1.00 96.81 194 ARG A O 1
ATOM 1551 N N . LEU A 1 195 ? -8.455 -1.978 -12.990 1.00 96.81 195 LEU A N 1
ATOM 1552 C CA . LEU A 1 195 ? -7.5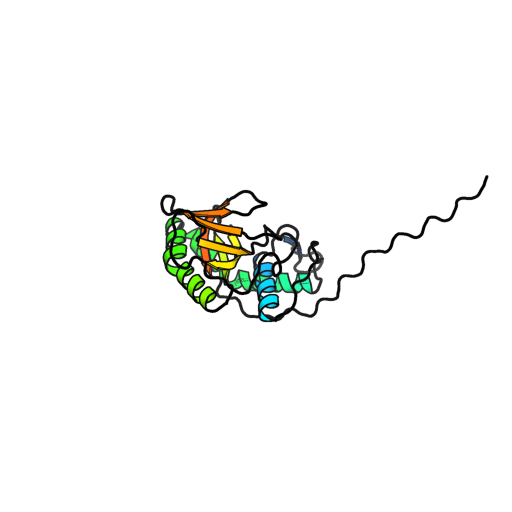97 -3.083 -13.409 1.00 96.81 195 LEU A CA 1
ATOM 1553 C C . LEU A 1 195 ? -6.817 -2.699 -14.668 1.00 96.81 195 LEU A C 1
ATOM 1555 O O . LEU A 1 195 ? -7.410 -2.351 -15.689 1.00 96.81 195 LEU A O 1
ATOM 1559 N N . LYS A 1 196 ? -5.491 -2.787 -14.591 1.00 96.19 196 LYS A N 1
ATOM 1560 C CA . LYS A 1 196 ? -4.595 -2.673 -15.740 1.00 96.19 196 LYS A CA 1
ATOM 1561 C C . LYS A 1 196 ? -3.730 -3.929 -15.762 1.00 96.19 196 LYS A C 1
ATOM 1563 O O . LYS A 1 196 ? -2.753 -3.967 -15.022 1.00 96.19 196 LYS A O 1
ATOM 1568 N N . PRO A 1 197 ? -4.084 -4.956 -16.558 1.00 91.75 197 PRO A N 1
ATOM 1569 C CA . PRO A 1 197 ? -3.370 -6.226 -16.542 1.00 91.75 197 PRO A CA 1
ATOM 1570 C C . PRO A 1 197 ? -1.857 -6.012 -16.679 1.00 91.75 197 PRO A C 1
ATOM 1572 O O . PRO A 1 197 ? -1.441 -5.223 -17.539 1.00 91.75 197 PRO A O 1
ATOM 1575 N N . PRO A 1 198 ? -1.034 -6.671 -15.847 1.00 90.75 198 PRO A N 1
ATOM 1576 C CA . PRO A 1 198 ? 0.401 -6.508 -15.951 1.00 90.75 198 PRO A CA 1
ATOM 1577 C C . PRO A 1 198 ? 0.873 -7.122 -17.279 1.00 90.75 198 PRO A C 1
ATOM 1579 O O . PRO A 1 198 ? 0.378 -8.196 -17.672 1.00 90.75 198 PRO A O 1
ATOM 1582 N N . PRO A 1 199 ? 1.789 -6.446 -17.997 1.00 84.06 199 PRO A N 1
ATOM 1583 C CA . PRO A 1 199 ? 2.386 -7.014 -19.195 1.00 84.06 199 PRO A CA 1
ATOM 1584 C C . PRO A 1 199 ? 3.179 -8.271 -18.827 1.00 84.06 199 PRO A C 1
ATOM 1586 O O . PRO A 1 199 ? 3.493 -8.512 -17.660 1.00 84.06 199 PRO A O 1
ATOM 1589 N N . ASP A 1 200 ? 3.498 -9.089 -19.823 1.00 83.00 200 ASP A N 1
ATOM 1590 C CA . ASP A 1 200 ? 4.402 -10.208 -19.593 1.00 83.00 200 ASP A CA 1
ATOM 1591 C C . ASP A 1 200 ? 5.810 -9.651 -19.403 1.00 83.00 200 ASP A C 1
ATOM 1593 O O . ASP A 1 200 ? 6.406 -9.069 -20.311 1.00 83.00 200 ASP A O 1
ATOM 1597 N N . PHE A 1 201 ? 6.314 -9.758 -18.177 1.00 79.06 201 PHE A N 1
ATOM 1598 C CA . PHE A 1 201 ? 7.661 -9.320 -17.864 1.00 79.06 201 PHE A CA 1
ATOM 1599 C C . PHE A 1 201 ? 8.651 -10.374 -18.365 1.00 79.06 201 PHE A C 1
ATOM 1601 O O . PHE A 1 201 ? 8.414 -11.572 -18.167 1.00 79.06 201 PHE A O 1
ATOM 1608 N N . PRO A 1 202 ? 9.759 -9.965 -19.009 1.00 68.12 202 PRO A N 1
ATOM 1609 C CA . PRO A 1 202 ? 10.846 -10.883 -19.309 1.00 68.12 202 PRO A CA 1
ATOM 1610 C C . PRO A 1 202 ? 11.253 -11.613 -18.029 1.00 68.12 202 PRO A C 1
ATOM 1612 O O . PRO A 1 202 ? 11.307 -10.997 -16.962 1.00 68.12 202 PRO A O 1
ATOM 1615 N N . LYS A 1 203 ? 11.538 -12.916 -18.122 1.00 58.78 203 LYS A N 1
ATOM 1616 C CA . LYS A 1 203 ? 12.126 -13.628 -16.983 1.00 58.78 203 LYS A CA 1
ATOM 1617 C C . LYS A 1 203 ? 13.427 -12.917 -16.582 1.00 58.78 203 LYS A C 1
ATOM 1619 O O . LYS A 1 203 ? 14.156 -12.501 -17.489 1.00 58.78 203 LYS A O 1
ATOM 1624 N N . PRO A 1 204 ? 13.733 -12.803 -15.278 1.00 55.97 204 PRO A N 1
ATOM 1625 C CA . PRO A 1 204 ? 15.043 -12.348 -14.836 1.00 55.97 204 PRO A CA 1
ATOM 1626 C C . PRO A 1 204 ? 16.127 -13.137 -15.572 1.00 55.97 204 PRO A C 1
ATOM 1628 O O . PRO A 1 204 ? 16.000 -14.356 -15.745 1.00 55.97 204 PRO A O 1
ATOM 1631 N N . ALA A 1 205 ? 17.161 -12.445 -16.052 1.00 54.38 205 ALA A N 1
ATOM 1632 C CA . ALA A 1 205 ? 18.322 -13.130 -16.597 1.00 54.38 205 ALA A CA 1
ATOM 1633 C C . ALA A 1 205 ? 18.906 -14.032 -15.495 1.00 54.38 205 ALA A C 1
ATOM 1635 O O . ALA A 1 205 ? 18.924 -13.618 -14.332 1.00 54.38 205 ALA A O 1
ATOM 1636 N N . PRO A 1 206 ? 19.353 -15.261 -15.813 1.00 52.78 206 PRO A N 1
ATOM 1637 C CA . PRO A 1 206 ? 20.036 -16.084 -14.826 1.00 52.78 206 PRO A CA 1
ATOM 1638 C C . PRO A 1 206 ? 21.230 -15.305 -14.250 1.00 52.78 206 PRO A C 1
ATOM 1640 O O . PRO A 1 206 ? 21.840 -14.514 -14.980 1.00 52.78 206 PRO A O 1
ATOM 1643 N N . PRO A 1 207 ? 21.568 -15.505 -12.962 1.00 57.03 207 PRO A N 1
ATOM 1644 C CA . PRO A 1 207 ? 22.740 -14.871 -12.378 1.00 57.03 207 PRO A CA 1
ATOM 1645 C C . PRO A 1 207 ? 23.973 -15.187 -13.237 1.00 57.03 207 PRO A C 1
ATOM 1647 O O . PRO A 1 207 ? 24.040 -16.279 -13.818 1.00 57.03 207 PRO A O 1
ATOM 1650 N N . PRO A 1 208 ? 24.939 -14.256 -13.353 1.00 66.88 208 PRO A N 1
ATOM 1651 C CA . PRO A 1 208 ? 26.172 -14.531 -14.073 1.00 66.88 208 PRO A CA 1
ATOM 1652 C C . PRO A 1 208 ? 26.789 -15.814 -13.511 1.00 66.88 208 PRO A C 1
ATOM 1654 O O . PRO A 1 208 ? 26.940 -15.962 -12.297 1.00 66.88 208 PRO A O 1
ATOM 1657 N N . GLY A 1 209 ? 27.077 -16.768 -14.400 1.00 65.88 209 GLY A N 1
ATOM 1658 C CA . GLY A 1 209 ? 27.754 -18.001 -14.018 1.00 65.88 209 GLY A CA 1
ATOM 1659 C C . GLY A 1 209 ? 29.091 -17.689 -13.336 1.00 65.88 209 GLY A C 1
ATOM 1660 O O . GLY A 1 209 ? 29.638 -16.602 -13.541 1.00 65.88 209 GLY A O 1
ATOM 1661 N N . PRO A 1 210 ? 29.628 -18.614 -12.521 1.00 67.94 210 PRO A N 1
ATOM 1662 C CA . PRO A 1 210 ? 30.935 -18.422 -11.911 1.00 67.94 210 PRO A CA 1
ATOM 1663 C C . PRO A 1 210 ? 31.955 -18.076 -12.997 1.00 67.94 210 PRO A C 1
ATOM 1665 O O . PRO A 1 210 ? 32.000 -18.735 -14.041 1.00 67.94 210 PRO A O 1
ATOM 1668 N N . SER A 1 211 ? 32.748 -17.028 -12.756 1.00 69.81 211 SER A N 1
ATOM 1669 C CA . SER A 1 211 ? 33.852 -16.665 -13.640 1.00 69.81 211 SER A CA 1
ATOM 1670 C C . SER A 1 211 ? 34.697 -17.911 -13.911 1.00 69.81 211 SER A C 1
ATOM 1672 O O . SER A 1 211 ? 34.995 -18.645 -12.961 1.00 69.81 211 SER A O 1
ATOM 1674 N N . PRO A 1 212 ? 35.075 -18.185 -15.173 1.00 73.12 212 PRO A N 1
ATOM 1675 C CA . PRO A 1 212 ? 35.958 -19.300 -15.467 1.00 73.12 212 PRO A CA 1
ATOM 1676 C C . PRO A 1 212 ? 37.227 -19.177 -14.610 1.00 73.12 212 PRO A C 1
ATOM 1678 O O . PRO A 1 212 ? 37.705 -18.056 -14.396 1.00 73.12 212 PRO A O 1
ATOM 1681 N N . PRO A 1 213 ? 37.751 -20.297 -14.079 1.00 71.56 213 PRO A N 1
ATOM 1682 C CA . PRO A 1 213 ? 38.957 -20.270 -13.268 1.00 71.56 213 PRO A CA 1
ATOM 1683 C C . PRO A 1 213 ? 40.076 -19.581 -14.049 1.00 71.56 213 PRO A C 1
ATOM 1685 O O . PRO A 1 213 ? 40.222 -19.791 -15.257 1.00 71.56 213 PRO A O 1
ATOM 1688 N N . ALA A 1 214 ? 40.841 -18.738 -13.352 1.00 75.56 214 ALA A N 1
ATOM 1689 C CA . ALA A 1 214 ? 42.003 -18.092 -13.938 1.00 75.56 214 ALA A CA 1
ATOM 1690 C C . ALA A 1 214 ? 42.916 -19.164 -14.565 1.00 75.56 214 ALA A C 1
ATOM 1692 O O . ALA A 1 214 ? 43.088 -20.230 -13.962 1.00 75.56 214 ALA A O 1
ATOM 1693 N N . PRO A 1 215 ? 43.477 -18.923 -15.763 1.00 77.56 215 PRO A N 1
ATOM 1694 C CA . PRO A 1 215 ? 44.401 -19.868 -16.369 1.00 77.56 215 PRO A CA 1
ATOM 1695 C C . PRO A 1 215 ? 45.565 -20.132 -15.401 1.00 77.56 215 PRO A C 1
ATOM 1697 O O . PRO A 1 215 ? 46.007 -19.199 -14.720 1.00 77.56 215 PRO A O 1
ATOM 1700 N N . PRO A 1 216 ? 46.052 -21.382 -15.304 1.00 75.25 216 PRO A N 1
ATOM 1701 C CA . PRO A 1 216 ? 47.187 -21.696 -14.451 1.00 75.25 216 PRO A CA 1
ATOM 1702 C C . PRO A 1 216 ? 48.364 -20.799 -14.839 1.00 75.25 216 PRO A C 1
ATOM 1704 O O . PRO A 1 216 ? 48.720 -20.698 -16.015 1.00 75.25 216 PRO A O 1
ATOM 1707 N N . GLY A 1 217 ? 48.923 -20.109 -13.843 1.00 74.69 217 GLY A N 1
ATOM 1708 C CA . GLY A 1 217 ? 50.116 -19.292 -14.028 1.00 74.69 217 GLY A CA 1
ATOM 1709 C C . GLY A 1 217 ? 51.285 -20.142 -14.542 1.00 74.69 217 GLY A C 1
ATOM 1710 O O . GLY A 1 217 ? 51.295 -21.358 -14.327 1.00 74.69 217 GLY A O 1
ATOM 1711 N N . PRO A 1 218 ? 52.261 -19.532 -15.235 1.00 67.00 218 PRO A N 1
ATOM 1712 C CA . PRO A 1 218 ? 53.426 -20.256 -15.726 1.00 67.00 218 PRO A CA 1
ATOM 1713 C C . PRO A 1 218 ? 54.156 -20.945 -14.564 1.00 67.00 218 PRO A C 1
ATOM 1715 O O . PRO A 1 218 ? 54.367 -20.344 -13.510 1.00 67.00 218 PRO A O 1
ATOM 1718 N N . LEU A 1 219 ? 54.490 -22.224 -14.763 1.00 69.00 219 LEU A N 1
ATOM 1719 C CA . LEU A 1 219 ? 55.276 -23.021 -13.820 1.00 69.00 219 LEU A CA 1
ATOM 1720 C C . LEU A 1 219 ? 56.710 -22.458 -13.706 1.00 69.00 219 LEU A C 1
ATOM 1722 O O . LEU A 1 219 ? 57.208 -21.925 -14.702 1.00 69.00 219 LEU A O 1
ATOM 1726 N N . PRO A 1 220 ? 57.337 -22.553 -12.515 1.00 67.25 220 PRO A N 1
ATOM 1727 C CA . PRO A 1 220 ? 58.689 -22.052 -12.254 1.00 67.25 220 PRO A CA 1
ATOM 1728 C C . PRO A 1 220 ? 59.780 -22.798 -13.028 1.00 67.25 220 PRO A C 1
ATOM 1730 O O . PRO A 1 220 ? 59.597 -24.006 -13.310 1.00 67.25 220 PRO A O 1
#

Radius of gyration: 20.08 Å; chains: 1; bounding box: 77×46×43 Å

Foldseek 3Di:
DQFFPDDQLFLADLEAQQQQKEAPDVVHDIDTRLQQLRQLQSLLCVVLVHGDDHDHHHDPYPALSSVSSVVRSVLLCVQVQVVLLVCQVVVCLLVQLVCQVPPQLVVCLVCSNVSHKFWKWFAAPDRSDIGIWIWGDADPDDDPPDFGTWINGSNQHSWIKTWDADPVVSWIWIDTPPDDIGITSHMHTRPSRDRDRRDDHPDPDPDPDPDDPDPDDDDD

Sequence (220 aa):
MLRTTFMPPIQGYHFSNSDIKWELHPGGPHGENLCGGMVYSALDHHYARKPIPKDSDPPPVRTPLNAHIYSRQVSAHAYTVPRLMRSTIFFMFHQLYVDSVASEYDLIRRSIVANRPVPLFLIKLGAFTGHHVLVSACQSSPSPGGPILELYDPNNENTTTFIHAHPSTKRFTISASNATDYQIRGFFVDRNYRLKPPPDFPKPAPPPGPSPPAPPGPLP

pLDDT: mean 90.55, std 10.07, range [52.78, 98.62]